Protein 3DAC (pdb70)

B-factor: mean 21.26, std 9.35, range [7.21, 87.93]

Sequence (195 aa):
TQVHPRAPLLQILKVAGAQEEVFTVKEVMHYLGQYIMMKQLYDKQRQHIVHCHDDPLGELLEVGSFSVKNPSPLYEMLKRNLVILETFSDLWKLLPETQVHPRAPLLQILKVAGAQEEVFTVKEVMHYLGQYIMMKQLYDKQRQHIVHCHDDPLGELLEVGSFSVKNPSPLYEMLKRNLVILETFSDLWKLLPEN

InterPro domains:
  IPR001876 Zinc finger, RanBP2-type [PS01358] (309-328)
  IPR001876 Zinc finger, RanBP2-type [PS50199] (305-334)
  IPR003121 SWIB/MDM2 domain [PF02201] (28-84)
  IPR003121 SWIB/MDM2 domain [PS51925] (22-105)
  IPR013083 Zinc finger, RING/FYVE/PHD-type [G3DSA:3.30.40.10] (434-496)
  IPR015458 MDM4 [PIRSF500699] (6-496)
  IPR016495 p53 negative regulator Mdm2/Mdm4 [PIRSF006748] (3-496)
  IPR036443 Zinc finger, RanBP2-type superfamily [SSF90209] (296-340)
  IPR036885 SWIB/MDM2 domain superfamily [G3DSA:1.10.245.10] (11-108)
  IPR036885 SWIB/MDM2 domain superfamily [SSF47592] (15-117)
  IPR051652 MDM2/MDM4 and MUL1 [PTHR12183] (26-495)

CATH classification: 1.10.245.10

Organism: Danio rerio (NCBI:txid7955)

Solvent-accessible surface area: 10338 Å² total; 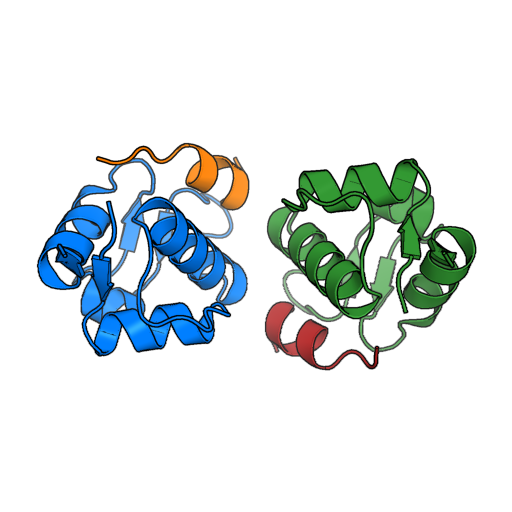per-residue (Å²): 113,100,4,75,1,121,78,68,0,23,122,5,0,83,84,6,48,5,138,43,85,57,3,52,56,142,77,0,14,95,52,0,2,15,3,1,14,20,92,52,23,13,36,67,124,142,15,32,34,0,69,0,113,135,8,53,1,7,153,25,3,123,54,38,55,11,22,6,142,96,22,58,31,2,63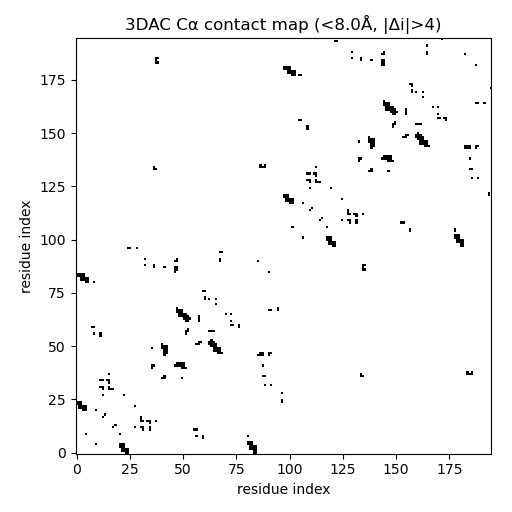,50,0,11,127,106,10,23,64,106,119,89,32,0,6,80,19,25,137,137,24,91,102,112,74,3,76,3,116,73,66,0,23,112,4,0,84,65,10,44,7,161,47,82,62,5,51,44,136,79,0,13,90,50,0,2,18,4,0,12,19,96,42,23,13,35,133,149,143,21,30,35,0,64,0,116,104,16,84,0,7,131,27,3,123,52,39,54,9,20,7,146,94,23,60,31,0,29,65,0,10,137,108,10,21,59,107,127,113,33,1,13,72,26,24,163,141,27,68,99,124

Foldseek 3Di:
DKWAFADLLVVQLVVLPDPDRIDDVVSSVVSVVSSQVVVVQADPPHRQKGACVVHSVCVLLVHRIDGVVGCVSVVVSCVVTIHDD/DDPVVVVVPDDD/DKKFFADLLVVQLVVLPDPDRMDDVVSSVVSVVSSQVVVVQADPPHRQKGACPPHSVCVLLVHRIDGVVGCVSVVVSCVVTIDDD/DDPVVVVVPDDDD

Secondary structure (DSSP, 8-state):
-EEEE-HHHHHHHHHTT---S-EEHHHHHHHHHHHHHHTT-B-SSSTTEEE-TTSHHHHHHTSSEEETTB-HHHHHHHHHHEEE-/--HHHHHHT----/-EEEE-HHHHHHHHHTT---SSEEHHHHHHHHHHHHHHHT-B-SSSTTEEE-TTSHHHHHHTSSEEETTS-HHHHHHHHHHEEE-/--HHHHHTT---

Nearest PDB structures (foldseek):
  3dac-assembly2_A  TM=1.009E+00  e=3.993E-16  Danio rerio
  6v4e-assembly1_A  TM=1.007E+00  e=7.575E-16  Danio rerio
  2z5s-assembly3_O  TM=1.004E+00  e=2.399E-15  Danio rerio
  2vyr-assembly1_C  TM=9.930E-01  e=3.542E-13  Homo sapiens
  6q9q-assembly4_D  TM=9.966E-01  e=9.866E-13  Homo sapiens

Structure (mmCIF, N/CA/C/O backbone):
data_3DAC
#
_entry.id   3DAC
#
_cell.length_a   66.430
_cell.length_b   30.810
_cell.length_c   70.090
_cell.angle_alpha   90.00
_cell.angle_beta   107.43
_cell.angle_gamma   90.00
#
_symmetry.space_group_name_H-M   'P 1 21 1'
#
loop_
_entity.id
_entity.type
_entity.pdbx_description
1 polymer 'Mdm4 protein'
2 polymer 'Cellular tumor antigen p53'
3 water water
#
loop_
_atom_site.group_PDB
_atom_site.id
_atom_site.type_symbol
_atom_site.label_atom_id
_atom_site.label_alt_id
_atom_site.label_comp_id
_atom_site.label_asym_id
_atom_site.label_entity_id
_atom_site.label_seq_id
_atom_site.pdbx_PDB_ins_code
_atom_site.Cartn_x
_atom_site.Cartn_y
_atom_site.Cartn_z
_atom_site.occupancy
_atom_site.B_iso_or_equiv
_atom_site.auth_seq_id
_atom_site.auth_comp_id
_atom_site.auth_asym_id
_atom_site.auth_atom_id
_atom_site.pdbx_PDB_model_num
ATOM 1 N N . THR A 1 23 ? 42.090 5.613 15.100 1.00 28.10 22 THR M N 1
ATOM 2 C CA . THR A 1 23 ? 42.590 4.380 15.770 1.00 27.93 22 THR M CA 1
ATOM 3 C C . THR A 1 23 ? 41.645 3.217 15.507 1.00 27.51 22 THR M C 1
ATOM 4 O O . THR A 1 23 ? 40.424 3.361 15.603 1.00 27.92 22 THR M O 1
ATOM 6 N N . GLN A 1 24 ? 42.221 2.067 15.175 1.00 26.68 23 GLN M N 1
ATOM 7 C CA . GLN A 1 24 ? 41.451 0.885 14.830 1.00 26.03 23 GLN M CA 1
ATOM 8 C C . GLN A 1 24 ? 41.346 -0.031 16.029 1.00 24.57 23 GLN M C 1
ATOM 9 O O . GLN A 1 24 ? 42.289 -0.161 16.824 1.00 24.83 23 GLN M O 1
ATOM 14 N N . VAL A 1 25 ? 40.186 -0.660 16.164 1.00 22.85 24 VAL M N 1
ATOM 15 C CA . VAL A 1 25 ? 39.939 -1.570 17.260 1.00 21.15 24 VAL M CA 1
ATOM 16 C C . VAL A 1 25 ? 39.337 -2.868 16.739 1.00 20.02 24 VAL M C 1
ATOM 17 O O . VAL A 1 25 ? 38.670 -2.902 15.699 1.00 19.08 24 VAL M O 1
ATOM 21 N N . HIS A 1 26 ? 39.601 -3.935 17.472 1.00 19.05 25 HIS M N 1
ATOM 22 C CA . HIS A 1 26 ? 39.030 -5.230 17.205 1.00 18.67 25 HIS M CA 1
ATOM 23 C C . HIS A 1 26 ? 38.101 -5.581 18.363 1.00 18.33 25 HIS M C 1
ATOM 24 O O . HIS A 1 26 ? 38.565 -5.812 19.485 1.00 17.92 25 HIS M O 1
ATOM 31 N N . PRO A 1 27 ? 36.785 -5.608 18.103 1.00 17.60 26 PRO M N 1
ATOM 32 C CA . PRO A 1 27 ? 35.860 -5.967 19.167 1.00 18.00 26 PRO M CA 1
ATOM 33 C C . PRO A 1 27 ? 35.990 -7.425 19.606 1.00 18.35 26 PRO M C 1
ATOM 34 O O . PRO A 1 27 ? 36.097 -8.328 18.768 1.00 18.13 26 PRO M O 1
ATOM 38 N N . ARG A 1 28 ? 35.936 -7.647 20.913 1.00 19.28 27 ARG M N 1
ATOM 39 C CA . ARG A 1 28 ? 35.869 -8.998 21.450 1.00 20.31 27 ARG M CA 1
ATOM 40 C C . ARG A 1 28 ? 34.599 -9.678 20.946 1.00 20.35 27 ARG M C 1
ATOM 41 O O . ARG A 1 28 ? 33.596 -9.015 20.649 1.00 19.92 27 ARG M O 1
ATOM 49 N N . ALA A 1 29 ? 34.646 -11.007 20.871 1.00 20.33 28 ALA M N 1
ATOM 50 C CA . ALA A 1 29 ? 33.626 -11.804 20.207 1.00 20.40 28 ALA M CA 1
ATOM 51 C C . ALA A 1 29 ? 32.171 -11.416 20.525 1.00 20.37 28 ALA M C 1
ATOM 52 O O . ALA A 1 29 ? 31.371 -11.287 19.607 1.00 19.72 28 ALA M O 1
ATOM 54 N N . PRO A 1 30 ? 31.832 -11.244 21.816 1.00 20.34 29 PRO M N 1
ATOM 55 C CA . PRO A 1 30 ? 30.431 -10.978 22.144 1.00 20.18 29 PRO M CA 1
ATOM 56 C C . PRO A 1 30 ? 29.947 -9.635 21.599 1.00 19.10 29 PRO M C 1
ATOM 57 O O . PRO A 1 30 ? 28.809 -9.536 21.147 1.00 19.22 29 PRO M O 1
ATOM 61 N N . LEU A 1 31 ? 30.811 -8.625 21.640 1.00 18.13 30 LEU M N 1
ATOM 62 C CA . LEU A 1 31 ? 30.487 -7.320 21.045 1.00 17.42 30 LEU M CA 1
ATOM 63 C C . LEU A 1 31 ? 30.461 -7.421 19.522 1.00 17.23 30 LEU M C 1
ATOM 64 O O . LEU A 1 31 ? 29.565 -6.884 18.884 1.00 16.63 30 LEU M O 1
ATOM 69 N N . LEU A 1 32 ? 31.426 -8.136 18.939 1.00 17.30 31 LEU M N 1
ATOM 70 C CA . LEU A 1 32 ? 31.443 -8.332 17.499 1.00 17.64 31 LEU M CA 1
ATOM 71 C C . LEU A 1 32 ? 30.154 -8.992 17.001 1.00 17.18 31 LEU M C 1
ATOM 72 O O . LEU A 1 32 ? 29.650 -8.625 15.948 1.00 16.68 31 LEU M O 1
ATOM 77 N N . GLN A 1 33 ? 29.625 -9.953 17.764 1.00 17.29 32 GLN M N 1
ATOM 78 C CA . GLN A 1 33 ? 28.357 -10.598 17.416 1.00 17.14 32 GLN M CA 1
ATOM 79 C C . GLN A 1 33 ? 27.247 -9.553 17.269 1.00 16.65 32 GLN M C 1
ATOM 80 O O . GLN A 1 33 ? 26.508 -9.565 16.294 1.00 16.44 32 GLN M O 1
ATOM 84 N N . ILE A 1 34 ? 27.152 -8.661 18.253 1.00 16.43 33 ILE M N 1
ATOM 85 C CA . ILE A 1 34 ? 26.143 -7.586 18.255 1.00 15.91 33 ILE M CA 1
ATOM 86 C C . ILE A 1 34 ? 26.279 -6.647 17.053 1.00 15.37 33 ILE M C 1
ATOM 87 O O . ILE A 1 34 ? 25.292 -6.347 16.384 1.00 15.45 33 ILE M O 1
ATOM 92 N N . LEU A 1 35 ? 27.503 -6.222 16.747 1.00 14.82 34 LEU M N 1
ATOM 93 C CA . LEU A 1 35 ? 27.741 -5.305 15.634 1.00 14.64 34 LEU M CA 1
ATOM 94 C C . LEU A 1 35 ? 27.338 -5.939 14.296 1.00 15.33 34 LEU M C 1
ATOM 95 O O . LEU A 1 35 ? 26.860 -5.259 13.385 1.00 14.79 34 LEU M O 1
ATOM 100 N N . LYS A 1 36 ? 27.524 -7.253 14.185 1.00 16.57 35 LYS M N 1
ATOM 101 C CA . LYS A 1 36 ? 27.187 -7.983 12.959 1.00 17.73 35 LYS M CA 1
ATOM 102 C C . LYS A 1 36 ? 25.682 -8.156 12.785 1.00 18.02 35 LYS M C 1
ATOM 103 O O . LYS A 1 36 ? 25.168 -8.074 11.668 1.00 18.11 35 LYS M O 1
ATOM 109 N N . VAL A 1 37 ? 24.984 -8.387 13.889 1.00 18.71 36 VAL M N 1
ATOM 110 C CA . VAL A 1 37 ? 23.526 -8.357 13.912 1.00 19.02 36 VAL M CA 1
ATOM 111 C C . VAL A 1 37 ? 23.058 -7.020 13.338 1.00 19.48 36 VAL M C 1
ATOM 112 O O . VAL A 1 37 ? 22.168 -6.974 12.473 1.00 19.83 36 VAL M O 1
ATOM 116 N N . ALA A 1 38 ? 23.701 -5.939 13.785 1.00 19.08 37 ALA M N 1
ATOM 117 C CA . ALA A 1 38 ? 23.402 -4.580 13.334 1.00 19.31 37 ALA M CA 1
ATOM 118 C C . ALA A 1 38 ? 23.881 -4.240 11.910 1.00 19.76 37 ALA M C 1
ATOM 119 O O . ALA A 1 38 ? 23.750 -3.094 11.468 1.00 19.99 37 ALA M O 1
ATOM 121 N N . GLY A 1 39 ? 24.448 -5.218 11.201 1.00 20.20 38 GLY M N 1
ATOM 122 C CA . GLY A 1 39 ? 24.784 -5.061 9.796 1.00 20.67 38 GLY M CA 1
ATOM 123 C C . GLY A 1 39 ? 26.248 -4.863 9.461 1.00 21.01 38 GLY M C 1
ATOM 124 O O . GLY A 1 39 ? 26.600 -4.727 8.289 1.00 20.77 38 GLY M O 1
ATOM 125 N N . ALA A 1 40 ? 27.114 -4.847 10.471 1.00 21.23 39 ALA M N 1
ATOM 126 C CA . ALA A 1 40 ? 28.530 -4.585 10.238 1.00 21.59 39 ALA M CA 1
ATOM 127 C C . ALA A 1 40 ? 29.156 -5.754 9.491 1.00 22.71 39 ALA M C 1
ATOM 128 O O . ALA A 1 40 ? 28.954 -6.903 9.865 1.00 22.72 39 ALA M O 1
ATOM 130 N N . GLN A 1 41 ? 29.913 -5.446 8.443 1.00 24.20 40 GLN M N 1
ATOM 131 C CA . GLN A 1 41 ? 30.613 -6.463 7.661 1.00 25.29 40 GLN M CA 1
ATOM 132 C C . GLN A 1 41 ? 32.104 -6.522 7.998 1.00 25.67 40 GLN M C 1
ATOM 133 O O . GLN A 1 41 ? 32.804 -7.435 7.562 1.00 26.65 40 GLN M O 1
ATOM 137 N N . GLU A 1 42 ? 32.590 -5.552 8.766 1.00 25.73 41 GLU M N 1
ATOM 138 C CA . GLU A 1 42 ? 34.008 -5.465 9.082 1.00 25.37 41 GLU M CA 1
ATOM 139 C C . GLU A 1 42 ? 34.345 -6.307 10.319 1.00 24.98 41 GLU M C 1
ATOM 140 O O . GLU A 1 42 ? 33.451 -6.728 11.067 1.00 24.43 41 GLU M O 1
ATOM 142 N N . GLU A 1 43 ? 35.642 -6.571 10.490 1.00 24.30 42 GLU M N 1
ATOM 143 C CA . GLU A 1 43 ? 36.187 -7.205 11.689 1.00 23.93 42 GLU M CA 1
ATOM 144 C C . GLU A 1 43 ? 36.921 -6.174 12.536 1.00 22.71 42 GLU M C 1
ATOM 145 O O . GLU A 1 43 ? 36.962 -6.282 13.760 1.00 22.61 42 GLU M O 1
ATOM 151 N N . VAL A 1 44 ? 37.502 -5.177 11.874 1.00 21.43 43 VAL M N 1
ATOM 152 C CA . VAL A 1 44 ? 38.223 -4.101 12.536 1.00 21.11 43 VAL M CA 1
ATOM 153 C C . VAL A 1 44 ? 37.444 -2.809 12.292 1.00 20.68 43 VAL M C 1
ATOM 154 O O . VAL A 1 44 ? 36.911 -2.602 11.197 1.00 20.22 43 VAL M O 1
ATOM 158 N N . PHE A 1 45 ? 37.353 -1.970 13.320 1.00 20.04 44 PHE M N 1
ATOM 159 C CA . PHE A 1 45 ? 36.501 -0.774 13.299 1.00 19.85 44 PHE M CA 1
ATOM 160 C C . PHE A 1 45 ? 37.230 0.436 13.847 1.00 20.07 44 PHE M C 1
ATOM 161 O O . PHE A 1 45 ? 38.242 0.302 14.523 1.00 20.71 44 PHE M O 1
ATOM 169 N N . THR A 1 46 ? 36.690 1.616 13.562 1.00 20.43 45 THR M N 1
ATOM 170 C CA . THR A 1 46 ? 36.955 2.801 14.375 1.00 20.55 45 THR M CA 1
ATOM 171 C C . THR A 1 46 ? 35.906 2.845 15.491 1.00 20.60 45 THR M C 1
ATOM 172 O O . THR A 1 46 ? 34.842 2.229 15.375 1.00 19.76 45 THR M O 1
ATOM 176 N N . VAL A 1 47 ? 36.214 3.546 16.580 1.00 20.51 46 VAL M N 1
ATOM 177 C CA . VAL A 1 47 ? 35.251 3.712 17.671 1.00 20.71 46 VAL M CA 1
ATOM 178 C C . VAL A 1 47 ? 33.960 4.355 17.151 1.00 20.20 46 VAL M C 1
ATOM 179 O O . VAL A 1 47 ? 32.874 3.966 17.563 1.00 20.43 46 VAL M O 1
ATOM 183 N N . LYS A 1 48 ? 34.090 5.322 16.241 1.00 20.10 47 LYS M N 1
ATOM 184 C CA . LYS A 1 48 ? 32.940 5.955 15.577 1.00 19.90 47 LYS M CA 1
ATOM 185 C C . LYS A 1 48 ? 32.027 4.931 14.891 1.00 18.81 47 LYS M C 1
ATOM 186 O O . LYS A 1 48 ? 30.805 5.006 15.005 1.00 18.14 47 LYS M O 1
ATOM 191 N N . GLU A 1 49 ? 32.632 3.978 14.181 1.00 17.31 48 GLU M N 1
ATOM 192 C CA . GLU A 1 49 ? 31.883 2.919 13.511 1.0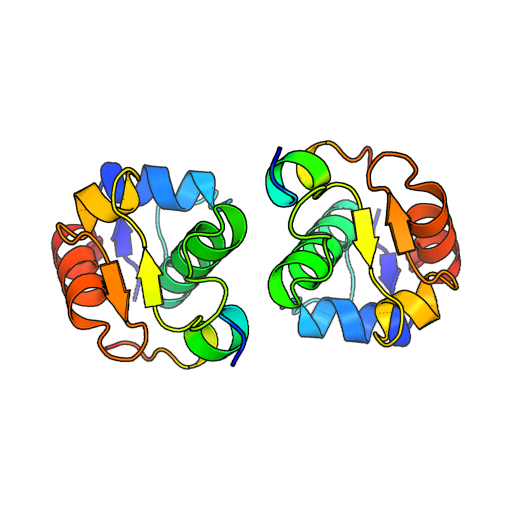0 16.71 48 GLU M CA 1
ATOM 193 C C . GLU A 1 49 ? 31.227 1.989 14.527 1.00 14.79 48 GLU M C 1
ATOM 194 O O . GLU A 1 49 ? 30.102 1.549 14.336 1.00 14.47 48 GLU M O 1
ATOM 200 N N . VAL A 1 50 ? 31.933 1.691 15.611 1.00 13.76 49 VAL M N 1
ATOM 201 C CA . VAL A 1 50 ? 31.366 0.865 16.665 1.00 13.04 49 VAL M CA 1
ATOM 202 C C . VAL A 1 50 ? 30.135 1.562 17.262 1.00 13.23 49 VAL M C 1
ATOM 203 O O . VAL A 1 50 ? 29.094 0.931 17.470 1.00 12.43 49 VAL M O 1
ATOM 207 N N . MET A 1 51 ? 30.238 2.868 17.500 1.00 12.96 50 MET M N 1
ATOM 208 C CA . MET A 1 51 ? 29.105 3.625 18.041 1.00 13.39 50 MET M CA 1
ATOM 209 C C . MET A 1 51 ? 27.940 3.630 17.070 1.00 12.51 50 MET M C 1
ATOM 210 O O . MET A 1 51 ? 26.793 3.474 17.489 1.00 11.83 50 MET M O 1
ATOM 215 N N . HIS A 1 52 ? 28.242 3.790 15.782 1.00 12.47 51 HIS M N 1
ATOM 216 C CA . HIS A 1 52 ? 27.226 3.730 14.736 1.00 12.30 51 HIS M CA 1
ATOM 217 C C . HIS A 1 52 ? 26.449 2.420 14.795 1.00 12.07 51 HIS M C 1
ATOM 218 O O . HIS A 1 52 ? 25.220 2.409 14.854 1.00 11.30 51 HIS M O 1
ATOM 225 N N . TYR A 1 53 ? 27.169 1.304 14.796 1.00 11.91 52 TYR M N 1
ATOM 226 C CA . TYR A 1 53 ? 26.496 0.002 14.810 1.00 12.48 52 TYR M CA 1
ATOM 227 C C . TYR A 1 53 ? 25.758 -0.320 16.123 1.00 11.86 52 TYR M C 1
ATOM 228 O O . TYR A 1 53 ? 24.737 -0.991 16.098 1.00 12.72 52 TYR M O 1
ATOM 237 N N . LEU A 1 54 ? 26.245 0.163 17.261 1.00 11.67 53 LEU M N 1
ATOM 238 C CA . LEU A 1 54 ? 25.499 0.015 18.521 1.00 11.40 53 LEU M CA 1
ATOM 239 C C . LEU A 1 54 ? 24.178 0.769 18.454 1.00 10.73 53 LEU M C 1
ATOM 240 O O . LEU A 1 54 ? 23.139 0.264 18.871 1.00 10.06 53 LEU M O 1
ATOM 245 N N . GLY A 1 55 ? 24.215 1.991 17.920 1.00 10.27 54 GLY M N 1
ATOM 246 C CA . GLY A 1 55 ? 22.997 2.740 17.637 1.00 10.22 54 GLY M CA 1
ATOM 247 C C . GLY A 1 55 ? 22.060 1.985 16.719 1.00 10.00 54 GLY M C 1
ATOM 248 O O . GLY A 1 55 ? 20.859 1.904 16.973 1.00 9.26 54 GLY M O 1
ATOM 249 N N . GLN A 1 56 ? 22.615 1.405 15.658 1.00 10.42 55 GLN M N 1
ATOM 250 C CA . GLN A 1 56 ? 21.820 0.637 14.702 1.00 10.73 55 GLN M CA 1
ATOM 251 C C . GLN A 1 56 ? 21.144 -0.528 15.405 1.00 10.43 55 GLN M C 1
ATOM 252 O O . GLN A 1 56 ? 19.949 -0.785 15.225 1.00 9.78 55 GLN M O 1
ATOM 258 N N . TYR A 1 57 ? 21.911 -1.224 16.237 1.00 10.01 56 TYR M N 1
ATOM 259 C CA . TYR A 1 57 ? 21.409 -2.397 16.950 1.00 9.69 56 TYR M CA 1
ATOM 260 C C . TYR A 1 57 ? 20.238 -2.027 17.863 1.00 9.06 56 TYR M C 1
ATOM 261 O O . TYR A 1 57 ? 19.178 -2.655 17.828 1.00 8.72 56 TYR M O 1
ATOM 270 N N . ILE A 1 58 ? 20.422 -0.981 18.667 1.00 9.07 57 ILE M N 1
ATOM 271 C CA . ILE A 1 58 ? 19.391 -0.530 19.581 1.00 9.00 57 ILE M CA 1
ATOM 272 C C . ILE A 1 58 ? 18.147 -0.126 18.790 1.00 9.73 57 ILE M C 1
ATOM 273 O O . ILE A 1 58 ? 17.024 -0.418 19.174 1.00 10.18 57 ILE M O 1
ATOM 278 N N . MET A 1 59 ? 18.357 0.559 17.679 1.00 11.28 58 MET M N 1
ATOM 279 C CA . MET A 1 59 ? 17.242 1.022 16.871 1.00 12.91 58 MET M CA 1
ATOM 280 C C . MET A 1 59 ? 16.498 -0.154 16.231 1.00 12.80 58 MET M C 1
ATOM 281 O O . MET A 1 59 ? 15.272 -0.276 16.367 1.00 12.68 58 MET M O 1
ATOM 286 N N . MET A 1 60 ? 17.248 -1.058 15.602 1.00 12.80 59 MET M N 1
ATOM 287 C CA . MET A 1 60 ? 16.693 -2.252 14.939 1.00 14.19 59 MET M CA 1
ATOM 288 C C . MET A 1 60 ? 15.931 -3.185 15.863 1.00 13.52 59 MET M C 1
ATOM 289 O O . MET A 1 60 ? 14.867 -3.705 15.505 1.00 14.09 59 MET M O 1
ATOM 293 N N . LYS A 1 61 ? 16.463 -3.375 17.065 1.00 12.54 60 LYS M N 1
ATOM 294 C CA . LYS A 1 61 ? 15.851 -4.247 18.053 1.00 12.68 60 LYS M CA 1
ATOM 295 C C . LYS A 1 61 ? 14.828 -3.509 18.924 1.00 11.72 60 LYS M C 1
ATOM 296 O O . LYS A 1 61 ? 14.158 -4.122 19.756 1.00 12.05 60 LYS M O 1
ATOM 302 N N . GLN A 1 62 ? 14.696 -2.192 18.719 1.00 10.85 61 GLN M N 1
ATOM 303 C CA . GLN A 1 62 ? 13.727 -1.359 19.433 1.00 10.67 61 GLN M CA 1
ATOM 304 C C . GLN A 1 62 ? 13.862 -1.468 20.961 1.00 10.04 61 GLN M C 1
ATOM 305 O O . GLN A 1 62 ? 12.883 -1.636 21.694 1.00 10.43 61 GLN M O 1
ATOM 311 N N . LEU A 1 63 ? 15.092 -1.316 21.434 1.00 10.18 62 LEU M N 1
ATOM 312 C CA . LEU A 1 63 ? 15.403 -1.440 22.856 1.00 10.57 62 LEU M CA 1
ATOM 313 C C . LEU A 1 63 ? 15.153 -0.140 23.610 1.00 10.82 62 LEU M C 1
ATOM 314 O O . LEU A 1 63 ? 14.986 -0.140 24.827 1.00 11.03 62 LEU M O 1
ATOM 319 N N . TYR A 1 64 ? 15.149 0.971 22.895 1.00 11.33 63 TYR M N 1
ATOM 320 C CA . TYR A 1 64 ? 14.864 2.263 23.514 1.00 11.90 63 TYR M CA 1
ATOM 321 C C . TYR A 1 64 ? 13.427 2.274 24.054 1.00 13.32 63 TYR M C 1
ATOM 322 O O . TYR A 1 64 ? 12.525 1.659 23.491 1.00 12.54 63 TYR M O 1
ATOM 331 N N . ASP A 1 65 ? 13.238 2.960 25.168 1.00 14.31 64 ASP M N 1
ATOM 332 C CA . ASP A 1 65 ? 11.915 3.163 25.725 1.00 15.84 64 ASP M CA 1
ATOM 333 C C . ASP A 1 65 ? 11.073 3.953 24.712 1.00 15.94 64 ASP M C 1
ATOM 334 O O . ASP A 1 65 ? 11.522 4.949 24.179 1.00 15.74 64 ASP M O 1
ATOM 339 N N . LYS A 1 66 ? 9.857 3.500 24.445 1.00 17.24 65 LYS M N 1
ATOM 340 C CA . LYS A 1 66 ? 9.012 4.144 23.423 1.00 18.29 65 LYS M CA 1
ATOM 341 C C . LYS A 1 66 ? 8.627 5.591 23.760 1.00 18.48 65 LYS M C 1
ATOM 342 O O . LYS A 1 66 ? 8.471 6.428 22.867 1.00 18.38 65 LYS M O 1
ATOM 345 N N . GLN A 1 67 ? 8.477 5.884 25.047 1.00 18.65 66 GLN M N 1
ATOM 346 C CA . GLN A 1 67 ? 8.010 7.197 25.485 1.00 19.37 66 GLN M CA 1
ATOM 347 C C . GLN A 1 67 ? 9.169 8.142 25.816 1.00 19.01 66 GLN M C 1
ATOM 348 O O . GLN A 1 67 ? 9.154 9.316 25.448 1.00 19.93 66 GLN M O 1
ATOM 352 N N . ARG A 1 68 ? 10.176 7.623 26.510 1.00 17.99 67 ARG M N 1
ATOM 353 C CA . ARG A 1 68 ? 11.324 8.430 26.912 1.00 17.08 67 ARG M CA 1
ATOM 354 C C . ARG A 1 68 ? 12.562 7.828 26.253 1.00 15.88 67 ARG M C 1
ATOM 355 O O . ARG A 1 68 ? 13.238 6.964 26.819 1.00 15.08 67 ARG M O 1
ATOM 363 N N . GLN A 1 69 ? 12.851 8.294 25.037 1.00 14.39 68 GLN M N 1
ATOM 364 C CA . GLN A 1 69 ? 13.714 7.529 24.131 1.00 13.98 68 GLN M CA 1
ATOM 365 C C . GLN A 1 69 ? 15.221 7.633 24.379 1.00 13.91 68 GLN M C 1
ATOM 366 O O . GLN A 1 69 ? 15.997 6.961 23.711 1.00 13.45 68 GLN M O 1
ATOM 372 N N . HIS A 1 70 ? 15.639 8.447 25.349 1.00 13.68 69 HIS M N 1
ATOM 373 C CA . HIS A 1 70 ? 17.015 8.383 25.840 1.00 13.38 69 HIS M CA 1
ATOM 374 C C . HIS A 1 70 ? 17.263 7.157 26.740 1.00 13.29 69 HIS M C 1
ATOM 375 O O . HIS A 1 70 ? 18.405 6.832 27.032 1.00 12.55 69 HIS M O 1
ATOM 382 N N . ILE A 1 71 ? 16.199 6.492 27.198 1.00 13.45 70 ILE M N 1
ATOM 383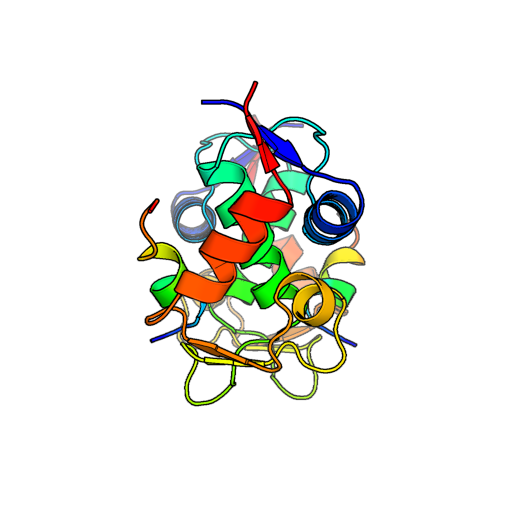 C CA . ILE A 1 71 ? 16.339 5.293 28.011 1.00 13.35 70 ILE M CA 1
ATOM 384 C C . ILE A 1 71 ? 16.365 4.044 27.131 1.00 13.61 70 ILE M C 1
ATOM 385 O O . ILE A 1 71 ? 15.485 3.855 26.286 1.00 13.88 70 ILE M O 1
ATOM 390 N N . VAL A 1 72 ? 17.355 3.194 27.349 1.00 13.22 71 VAL M N 1
ATOM 391 C CA . VAL A 1 72 ? 17.524 1.959 26.574 1.00 14.11 71 VAL M CA 1
ATOM 392 C C . VAL A 1 72 ? 17.388 0.759 27.508 1.00 15.01 71 VAL M C 1
ATOM 393 O O . VAL A 1 72 ? 18.169 0.610 28.462 1.00 14.84 71 VAL M O 1
ATOM 397 N N . HIS A 1 73 ? 16.390 -0.081 27.242 1.00 16.34 72 HIS M N 1
ATOM 398 C CA . HIS A 1 73 ? 16.126 -1.273 28.047 1.00 17.26 72 HIS M CA 1
ATOM 399 C C . HIS A 1 73 ? 16.812 -2.470 27.426 1.00 18.62 72 HIS M C 1
ATOM 400 O O . HIS A 1 73 ? 16.422 -2.917 26.349 1.00 19.18 72 HIS M O 1
ATOM 407 N N . CYS A 1 74 ? 17.850 -2.982 28.085 1.00 19.35 73 CYS M N 1
ATOM 408 C CA . CYS A 1 74 ? 18.643 -4.071 27.513 1.00 20.80 73 CYS M CA 1
ATOM 409 C C . CYS A 1 74 ? 18.665 -5.348 28.364 1.00 21.82 73 CYS M C 1
ATOM 410 O O . CYS A 1 74 ? 19.399 -6.279 28.050 1.00 21.68 73 CYS M O 1
ATOM 413 N N . HIS A 1 75 ? 17.836 -5.407 29.402 1.00 23.17 74 HIS M N 1
ATOM 414 C CA . HIS A 1 75 ? 17.623 -6.651 30.129 1.00 24.46 74 HIS M CA 1
ATOM 415 C C . HIS A 1 75 ? 17.084 -7.670 29.132 1.00 24.97 74 HIS M C 1
ATOM 416 O O . HIS A 1 75 ? 16.405 -7.313 28.175 1.00 25.74 74 HIS M O 1
ATOM 423 N N . ASP A 1 76 ? 17.421 -8.934 29.315 1.00 25.52 75 ASP M N 1
ATOM 424 C CA . ASP A 1 76 ? 16.967 -9.965 28.387 1.00 25.73 75 ASP M CA 1
ATOM 425 C C . ASP A 1 76 ? 17.331 -9.663 26.923 1.00 24.89 75 ASP M C 1
ATOM 426 O O . ASP A 1 76 ? 16.569 -9.976 26.008 1.00 25.75 75 ASP M O 1
ATOM 430 N N . ASP A 1 77 ? 18.480 -9.024 26.718 1.00 23.44 76 ASP M N 1
ATOM 431 C CA . ASP A 1 77 ? 19.096 -8.903 25.403 1.00 21.61 76 ASP M CA 1
ATOM 432 C C . ASP A 1 77 ? 20.595 -9.099 25.609 1.00 20.41 76 ASP M C 1
ATOM 433 O O . ASP A 1 77 ? 21.118 -8.688 26.643 1.00 20.45 76 ASP M O 1
ATOM 438 N N . PRO A 1 78 ? 21.294 -9.720 24.636 1.00 19.87 77 PRO M N 1
ATOM 439 C CA . PRO A 1 78 ? 22.748 -9.884 24.749 1.00 19.32 77 PRO M CA 1
ATOM 440 C C . PRO A 1 78 ? 23.535 -8.584 25.001 1.00 18.49 77 PRO M C 1
ATOM 441 O O . PRO A 1 78 ? 24.606 -8.616 25.609 1.00 18.05 77 PRO M O 1
ATOM 445 N N . LEU A 1 79 ? 23.008 -7.449 24.546 1.00 17.48 78 LEU M N 1
ATOM 446 C CA . LEU A 1 79 ? 23.640 -6.169 24.829 1.00 16.44 78 LEU M CA 1
ATOM 447 C C . LEU A 1 79 ? 23.689 -5.888 26.325 1.00 15.93 78 LEU M C 1
ATOM 448 O O . LEU A 1 79 ? 24.673 -5.338 26.819 1.00 15.85 78 LEU M O 1
ATOM 453 N N . GLY A 1 80 ? 22.614 -6.239 27.030 1.00 14.88 79 GLY M N 1
ATOM 454 C CA . GLY A 1 80 ? 22.567 -6.133 28.480 1.00 15.19 79 GLY M CA 1
ATOM 455 C C . GLY A 1 80 ? 23.626 -6.979 29.160 1.00 15.09 79 GLY M C 1
ATOM 456 O O . GLY A 1 80 ? 24.222 -6.547 30.143 1.00 15.08 79 GLY M O 1
ATOM 457 N N . GLU A 1 81 ? 23.871 -8.178 28.635 1.00 15.97 80 GLU M N 1
ATOM 458 C CA . GLU A 1 81 ? 24.927 -9.045 29.184 1.00 16.39 80 GLU M CA 1
ATOM 459 C C . GLU A 1 81 ? 26.296 -8.354 29.114 1.00 16.63 80 GLU M C 1
ATOM 460 O O . GLU A 1 81 ? 27.088 -8.427 30.064 1.00 17.18 80 GLU M O 1
ATOM 465 N N . LEU A 1 82 ? 26.576 -7.668 28.004 1.00 16.26 81 LEU M N 1
ATOM 466 C CA . LEU A 1 82 ? 27.824 -6.889 27.881 1.00 16.29 81 LEU M CA 1
ATOM 467 C C . LEU A 1 82 ? 27.859 -5.642 28.761 1.00 15.62 81 LEU M C 1
ATOM 468 O O . LEU A 1 82 ? 28.904 -5.303 29.322 1.00 15.30 81 LEU M O 1
ATOM 473 N N . LEU A 1 83 ? 26.738 -4.934 28.857 1.00 14.20 82 LEU M N 1
ATOM 474 C CA . LEU A 1 83 ? 26.686 -3.698 29.626 1.00 14.36 82 LEU M CA 1
ATOM 475 C C . LEU A 1 83 ? 26.653 -3.981 31.124 1.00 14.63 82 LEU M C 1
ATOM 476 O O . LEU A 1 83 ? 27.007 -3.121 31.917 1.00 15.12 82 LEU M O 1
ATOM 481 N N . GLU A 1 84 ? 26.211 -5.190 31.472 1.00 15.12 83 GLU M N 1
ATOM 482 C CA . GLU A 1 84 ? 26.036 -5.640 32.849 1.00 15.40 83 GLU M CA 1
ATOM 483 C C . GLU A 1 84 ? 24.980 -4.831 33.599 1.00 15.46 83 GLU M C 1
ATOM 484 O O . GLU A 1 84 ? 24.960 -4.835 34.824 1.00 15.33 83 GLU M O 1
ATOM 490 N N . VAL A 1 85 ? 24.106 -4.146 32.858 1.00 15.49 84 VAL M N 1
ATOM 491 C CA . VAL A 1 85 ? 23.024 -3.354 33.442 1.00 15.39 84 VAL M CA 1
ATOM 492 C C . VAL A 1 85 ? 21.735 -3.665 32.687 1.00 15.79 84 VAL M C 1
ATOM 493 O O . VAL A 1 85 ? 21.774 -4.091 31.534 1.00 16.03 84 VAL M O 1
ATOM 497 N N . GLY A 1 86 ? 20.595 -3.493 33.352 1.00 15.71 85 GLY M N 1
ATOM 498 C CA . GLY A 1 86 ? 19.307 -3.793 32.738 1.00 16.21 85 GLY M CA 1
ATOM 499 C C . GLY A 1 86 ? 18.800 -2.659 31.878 1.00 16.53 85 GLY M C 1
ATOM 500 O O . GLY A 1 86 ? 17.986 -2.870 30.982 1.00 16.33 85 GLY M O 1
ATOM 501 N N . SER A 1 87 ? 19.258 -1.450 32.175 1.00 16.27 86 SER M N 1
ATOM 502 C CA . SER A 1 87 ? 18.943 -0.301 31.347 1.00 16.72 86 SER M CA 1
ATOM 503 C C . SER A 1 87 ? 20.021 0.743 31.511 1.00 16.26 86 SER M C 1
ATOM 504 O O . SER A 1 87 ? 20.826 0.686 32.447 1.00 15.53 86 SER M O 1
ATOM 507 N N . PHE A 1 88 ? 20.052 1.683 30.583 1.00 15.27 87 PHE M N 1
ATOM 508 C CA . PHE A 1 88 ? 20.944 2.835 30.692 1.00 15.65 87 PHE M CA 1
ATOM 509 C C . PHE A 1 88 ? 20.340 4.020 29.967 1.00 15.03 87 PHE M C 1
ATOM 510 O O . PHE A 1 88 ? 19.416 3.863 29.166 1.00 15.00 87 PHE M O 1
ATOM 518 N N . SER A 1 89 ? 20.847 5.203 30.297 1.00 14.24 88 SER M N 1
ATOM 519 C CA . SER A 1 89 ? 20.447 6.446 29.668 1.00 14.00 88 SER M CA 1
ATOM 520 C C . SER A 1 89 ? 21.534 6.886 28.700 1.00 14.37 88 SER M C 1
ATOM 521 O O . SER A 1 89 ? 22.719 6.891 29.054 1.00 14.09 88 SER M O 1
ATOM 524 N N . VAL A 1 90 ? 21.120 7.260 27.487 1.00 14.84 89 VAL M N 1
ATOM 525 C CA . VAL A 1 90 ? 22.024 7.837 26.487 1.00 15.83 89 VAL M CA 1
ATOM 526 C C . VAL A 1 90 ? 22.698 9.110 27.053 1.00 16.55 89 VAL M C 1
ATOM 527 O O . VAL A 1 90 ? 23.816 9.440 26.664 1.00 16.43 89 VAL M O 1
ATOM 531 N N . LYS A 1 91 ? 22.050 9.761 28.021 1.00 16.90 90 LYS M N 1
ATOM 532 C CA . LYS A 1 91 ? 22.604 10.954 28.694 1.00 17.77 90 LYS M CA 1
ATOM 533 C C . LYS A 1 91 ? 23.472 10.646 29.929 1.00 17.28 90 LYS M C 1
ATOM 534 O O . LYS A 1 91 ? 24.049 11.562 30.522 1.00 17.89 90 LYS M O 1
ATOM 540 N N . ASN A 1 92 ? 23.545 9.373 30.318 1.00 17.11 91 ASN M N 1
ATOM 541 C CA . ASN A 1 92 ? 24.440 8.867 31.376 1.00 16.91 91 ASN M CA 1
ATOM 542 C C . ASN A 1 92 ? 25.189 7.651 30.802 1.00 17.10 91 ASN M C 1
ATOM 543 O O . ASN A 1 92 ? 25.060 6.546 31.305 1.00 16.77 91 ASN M O 1
ATOM 548 N N . PRO A 1 93 ? 25.967 7.869 29.733 1.00 18.19 92 PRO M N 1
ATOM 549 C CA . PRO A 1 93 ? 26.535 6.775 28.929 1.00 18.50 92 PRO M CA 1
ATOM 550 C C . PRO A 1 93 ? 27.736 5.999 29.487 1.00 18.96 92 PRO M C 1
ATOM 551 O O . PRO A 1 93 ? 28.196 5.078 28.821 1.00 18.31 92 PRO M O 1
ATOM 555 N N . SER A 1 94 ? 28.231 6.315 30.685 1.00 19.27 93 SER M N 1
ATOM 556 C CA . SER A 1 94 ? 29.415 5.601 31.204 1.00 19.49 93 SER M CA 1
ATOM 557 C C . SER A 1 94 ? 29.368 4.048 31.170 1.00 19.21 93 SER M C 1
ATOM 558 O O . SER A 1 94 ? 30.382 3.431 30.850 1.00 18.94 93 SER M O 1
ATOM 561 N N . PRO A 1 95 ? 28.216 3.404 31.493 1.00 18.43 94 PRO M N 1
ATOM 562 C CA . PRO A 1 95 ? 28.205 1.945 31.284 1.00 18.53 94 PRO M CA 1
ATOM 563 C C . PRO A 1 95 ? 28.526 1.521 29.850 1.00 18.13 94 PRO M C 1
ATOM 564 O O . PRO A 1 95 ? 29.164 0.491 29.646 1.00 18.48 94 PRO M O 1
ATOM 568 N N . LEU A 1 96 ? 28.061 2.291 28.873 1.00 18.43 95 LEU M N 1
ATOM 569 C CA . LEU A 1 96 ? 28.399 2.030 27.478 1.00 18.57 95 LEU M CA 1
ATOM 570 C C . LEU A 1 96 ? 29.902 2.141 27.275 1.00 17.95 95 LEU M C 1
ATOM 571 O O . LEU A 1 96 ? 30.525 1.247 26.704 1.00 17.11 95 LEU M O 1
ATOM 576 N N . TYR A 1 97 ? 30.478 3.242 27.747 1.00 18.15 96 TYR M N 1
ATOM 577 C CA . TYR A 1 97 ? 31.905 3.495 27.555 1.00 18.57 96 TYR M CA 1
ATOM 578 C C . TYR A 1 97 ? 32.756 2.491 28.294 1.00 17.94 96 TYR M C 1
ATOM 579 O O . TYR A 1 97 ? 33.777 2.046 27.771 1.00 17.55 96 TYR M O 1
ATOM 588 N N . GLU A 1 98 ? 32.343 2.136 29.511 1.00 17.45 97 GLU M N 1
ATOM 589 C CA . GLU A 1 98 ? 33.062 1.129 30.293 1.00 17.31 97 GLU M CA 1
ATOM 590 C C . GLU A 1 98 ? 32.989 -0.238 29.611 1.00 16.99 97 GLU M C 1
ATOM 591 O O . GLU A 1 98 ? 33.959 -0.980 29.611 1.00 17.04 97 GLU M O 1
ATOM 594 N N . MET A 1 99 ? 31.843 -0.552 29.007 1.00 16.61 98 MET M N 1
ATOM 595 C CA . MET A 1 99 ? 31.681 -1.787 28.239 1.00 16.32 98 MET M CA 1
ATOM 596 C C . MET A 1 99 ? 32.645 -1.823 27.053 1.00 16.18 98 MET M C 1
ATOM 597 O O . MET A 1 99 ? 33.285 -2.845 26.794 1.00 16.08 98 MET M O 1
ATOM 602 N N . LEU A 1 100 ? 32.733 -0.707 26.335 1.00 16.25 99 LEU M N 1
ATOM 603 C CA . LEU A 1 100 ? 33.639 -0.597 25.195 1.00 16.94 99 LEU M CA 1
ATOM 604 C C . LEU A 1 100 ? 35.099 -0.753 25.634 1.00 17.85 99 LEU M C 1
ATOM 605 O O . LEU A 1 100 ? 35.879 -1.401 24.943 1.00 17.96 99 LEU M O 1
ATOM 610 N N . LYS A 1 101 ? 35.457 -0.186 26.787 1.00 19.16 100 LYS M N 1
ATOM 611 C CA . LYS A 1 101 ? 36.809 -0.361 27.350 1.00 20.30 100 LYS M CA 1
ATOM 612 C C . LYS A 1 101 ? 37.130 -1.839 27.565 1.00 20.78 100 LYS M C 1
ATOM 613 O O . LYS A 1 101 ? 38.245 -2.284 27.296 1.00 21.56 100 LYS M O 1
ATOM 617 N N . ARG A 1 102 ? 36.154 -2.604 28.046 1.00 20.67 101 ARG M N 1
ATOM 618 C CA . ARG A 1 102 ? 36.326 -4.043 28.239 1.00 21.24 101 ARG M CA 1
ATOM 619 C C . ARG A 1 102 ? 36.290 -4.869 26.968 1.00 20.99 101 ARG M C 1
ATOM 620 O O . ARG A 1 102 ? 36.781 -5.996 26.962 1.00 21.25 101 ARG M O 1
ATOM 628 N N . ASN A 1 103 ? 35.669 -4.347 25.911 1.00 20.27 102 ASN M N 1
ATOM 629 C CA . ASN A 1 103 ? 35.356 -5.165 24.742 1.00 20.37 102 ASN M CA 1
ATOM 630 C C . ASN A 1 103 ? 36.011 -4.736 23.435 1.00 20.39 102 ASN M C 1
ATOM 631 O O . ASN A 1 103 ? 35.723 -5.312 22.395 1.00 20.21 102 ASN M O 1
ATOM 635 N N . LEU A 1 104 ? 36.883 -3.733 23.494 1.00 21.08 103 LEU M N 1
ATOM 636 C CA . LEU A 1 104 ? 37.635 -3.290 22.328 1.00 21.26 103 LEU M CA 1
ATOM 637 C C . LEU A 1 104 ? 39.126 -3.467 22.568 1.00 22.79 103 LEU M C 1
ATOM 638 O O . LEU A 1 104 ? 39.688 -2.887 23.496 1.00 22.68 103 LEU M O 1
ATOM 643 N N . VAL A 1 105 ? 39.760 -4.278 21.729 1.00 24.38 104 VAL M N 1
ATOM 644 C CA . VAL A 1 105 ? 41.215 -4.392 21.726 1.00 25.53 104 VAL M CA 1
ATOM 645 C C . VAL A 1 105 ? 41.757 -3.417 20.689 1.00 26.31 104 VAL M C 1
ATOM 646 O O . VAL A 1 105 ? 41.376 -3.476 19.516 1.00 25.99 104 VAL M O 1
ATOM 650 N N . ILE A 1 106 ? 42.631 -2.511 21.123 1.00 27.45 105 ILE M N 1
ATOM 651 C CA . ILE A 1 106 ? 43.246 -1.546 20.218 1.00 28.64 105 ILE M CA 1
ATOM 652 C C . ILE A 1 106 ? 44.321 -2.251 19.387 1.00 29.56 105 ILE M C 1
ATOM 653 O O . ILE A 1 106 ? 45.135 -3.006 19.924 1.00 29.97 105 ILE M O 1
ATOM 657 N N . LEU A 1 107 ? 44.291 -2.032 18.074 1.00 30.31 106 LEU M N 1
ATOM 658 C CA . LEU A 1 107 ? 45.254 -2.650 17.164 1.00 30.87 106 LEU M CA 1
ATOM 659 C C . LEU A 1 107 ? 46.568 -1.868 17.177 1.00 31.17 106 LEU M C 1
ATOM 660 O O . LEU A 1 107 ? 46.593 -0.679 17.506 1.00 31.54 106 LEU M O 1
ATOM 664 N N . GLU B 2 1 ? 14.542 14.236 21.260 1.00 21.80 17 GLU P N 1
ATOM 665 C CA . GLU B 2 1 ? 13.167 13.657 21.109 1.00 21.25 17 GLU P CA 1
ATOM 666 C C . GLU B 2 1 ? 13.227 12.167 20.753 1.00 20.44 17 GLU P C 1
ATOM 667 O O . GLU B 2 1 ? 12.904 11.308 21.575 1.00 21.16 17 GLU P O 1
ATOM 668 N N . THR B 2 2 ? 13.671 11.863 19.535 1.00 19.25 18 THR P N 1
ATOM 669 C CA . THR B 2 2 ? 13.723 10.482 19.059 1.00 17.69 18 THR P CA 1
ATOM 670 C C . THR B 2 2 ? 15.065 9.825 19.461 1.00 15.58 18 THR P C 1
ATOM 671 O O . THR B 2 2 ? 16.066 10.509 19.593 1.00 14.28 18 THR P O 1
ATOM 675 N N . PHE B 2 3 ? 15.088 8.503 19.627 1.00 14.01 19 PHE P N 1
ATOM 676 C CA . PHE B 2 3 ? 16.332 7.809 19.987 1.00 13.37 19 PHE P CA 1
ATOM 677 C C . PHE B 2 3 ? 17.459 8.174 19.021 1.00 13.43 19 PHE P C 1
ATOM 678 O O . PHE B 2 3 ? 18.578 8.468 19.430 1.00 13.44 19 PHE P O 1
ATOM 686 N N . SER B 2 4 ? 17.150 8.146 17.725 1.00 13.89 20 SER P N 1
ATOM 687 C CA . SER B 2 4 ? 18.123 8.430 16.701 1.00 14.74 20 SER P CA 1
ATOM 688 C C . SER B 2 4 ? 18.745 9.821 16.883 1.00 15.35 20 SER P C 1
ATOM 689 O O . SER B 2 4 ? 19.965 9.976 16.817 1.00 14.89 20 SER P O 1
ATOM 692 N N . ASP B 2 5 ? 17.889 10.809 17.126 1.00 16.41 21 ASP P N 1
ATOM 693 C CA . ASP B 2 5 ? 18.307 12.192 17.378 1.00 17.78 21 ASP P CA 1
ATOM 694 C C . ASP B 2 5 ? 19.250 12.245 18.578 1.00 17.79 21 ASP P C 1
ATOM 695 O O . ASP B 2 5 ? 20.298 12.902 18.544 1.00 18.42 21 ASP P O 1
ATOM 700 N N . LEU B 2 6 ? 18.865 11.537 19.635 1.00 17.01 22 LEU P N 1
ATOM 701 C CA . LEU B 2 6 ? 19.621 11.514 20.891 1.00 16.87 22 LEU P CA 1
ATOM 702 C C . LEU B 2 6 ? 20.960 10.790 20.779 1.00 16.95 22 LEU P C 1
ATOM 703 O O . LEU B 2 6 ? 21.973 11.261 21.311 1.00 15.97 22 LEU P O 1
ATOM 708 N N . TRP B 2 7 ? 20.956 9.633 20.110 1.00 16.65 23 TRP P N 1
ATOM 709 C CA . TRP B 2 7 ? 22.171 8.851 19.901 1.00 17.13 23 TRP P CA 1
ATOM 710 C C . TRP B 2 7 ? 23.233 9.640 19.138 1.00 19.41 23 TRP P C 1
ATOM 711 O O . TRP B 2 7 ? 24.420 9.533 19.434 1.00 19.06 23 TRP P O 1
ATOM 722 N N . LYS B 2 8 ? 22.797 10.440 18.171 1.00 22.13 24 LYS P N 1
ATOM 723 C CA . LYS B 2 8 ? 23.706 11.312 17.414 1.00 25.26 24 LYS P CA 1
ATOM 724 C C . LYS B 2 8 ? 24.473 12.323 18.277 1.00 27.35 24 LYS P C 1
ATOM 725 O O . LYS B 2 8 ? 25.554 12.770 17.882 1.00 28.49 24 LYS P O 1
ATOM 730 N N . LEU B 2 9 ? 23.933 12.663 19.448 1.00 29.85 25 LEU P N 1
ATOM 731 C CA . LEU B 2 9 ? 24.571 13.614 20.369 1.00 31.82 25 LEU P CA 1
ATOM 732 C C . LEU B 2 9 ? 25.568 12.981 21.332 1.00 33.26 25 LEU P C 1
ATOM 733 O O . LEU B 2 9 ? 26.125 13.679 22.185 1.00 33.54 25 LEU P O 1
ATOM 738 N N . LEU B 2 10 ? 25.777 11.671 21.233 1.00 34.60 26 LEU P N 1
ATOM 739 C CA . LEU B 2 10 ? 26.720 11.004 22.117 1.00 35.94 26 LEU P CA 1
ATOM 740 C C . LEU B 2 10 ? 28.147 11.425 21.797 1.00 37.08 26 LEU P C 1
ATOM 741 O O . LEU B 2 10 ? 28.584 11.299 20.655 1.00 37.28 26 LEU P O 1
ATOM 746 N N . PRO B 2 11 ? 28.879 11.935 22.804 1.00 38.45 27 PRO P N 1
ATOM 747 C CA . PRO B 2 11 ? 30.314 12.145 22.601 1.00 39.19 27 PRO P CA 1
ATOM 748 C C . PRO B 2 11 ? 31.054 10.820 22.381 1.00 40.00 27 PRO P C 1
ATOM 749 O O . PRO B 2 11 ? 30.890 9.882 23.163 1.00 40.34 27 PRO P O 1
ATOM 753 N N . GLU B 2 12 ? 31.848 10.751 21.316 1.00 40.67 28 GLU P N 1
ATOM 754 C CA . GLU B 2 12 ? 32.605 9.547 20.973 1.00 41.21 28 GLU P CA 1
ATOM 755 C C . GLU B 2 12 ? 33.940 9.516 21.713 1.00 41.58 28 GLU P C 1
ATOM 756 O O . GLU B 2 12 ? 33.995 9.734 22.926 1.00 42.20 28 GLU P O 1
ATOM 758 N N . THR C 1 23 ? 23.837 -2.638 -10.868 1.00 27.76 22 THR A N 1
ATOM 759 C CA . THR C 1 23 ? 23.375 -1.470 -11.670 1.00 27.59 22 THR A CA 1
ATOM 760 C C . THR C 1 23 ? 23.322 -0.217 -10.788 1.00 27.15 22 THR A C 1
ATOM 761 O O . THR C 1 23 ? 22.808 -0.253 -9.661 1.00 27.66 22 THR A O 1
ATOM 763 N N . GLN C 1 24 ? 23.867 0.880 -11.306 1.00 26.27 23 GLN A N 1
ATOM 764 C CA . GLN C 1 24 ? 23.966 2.127 -10.557 1.00 25.18 23 GLN A CA 1
ATOM 765 C C . GLN C 1 24 ? 22.824 3.063 -10.936 1.00 23.57 23 GLN A C 1
ATOM 766 O O . GLN C 1 24 ? 22.367 3.069 -12.081 1.00 23.52 23 GLN A O 1
ATOM 770 N N . VAL C 1 25 ? 22.354 3.833 -9.958 1.00 21.89 24 VAL A N 1
ATOM 771 C CA . VAL C 1 25 ? 21.278 4.792 -10.172 1.00 20.43 24 VAL A CA 1
ATOM 772 C C . VAL C 1 25 ? 21.608 6.114 -9.518 1.00 19.83 24 VAL A C 1
ATOM 773 O O . VAL C 1 25 ? 22.349 6.171 -8.539 1.00 19.52 24 VAL A O 1
ATOM 777 N N . HIS C 1 26 ? 21.023 7.172 -10.060 1.00 19.24 25 HIS A N 1
ATOM 778 C CA . HIS C 1 26 ? 21.215 8.514 -9.552 1.00 18.81 25 HIS A CA 1
ATOM 779 C C . HIS C 1 26 ? 19.837 9.019 -9.130 1.00 18.19 25 HIS A C 1
ATOM 780 O O . HIS C 1 26 ? 18.983 9.237 -9.980 1.00 18.05 25 HIS A O 1
ATOM 787 N N . PRO C 1 27 ? 19.591 9.120 -7.814 1.00 17.71 26 PRO A N 1
ATOM 788 C CA . PRO C 1 27 ? 18.297 9.615 -7.343 1.00 17.41 2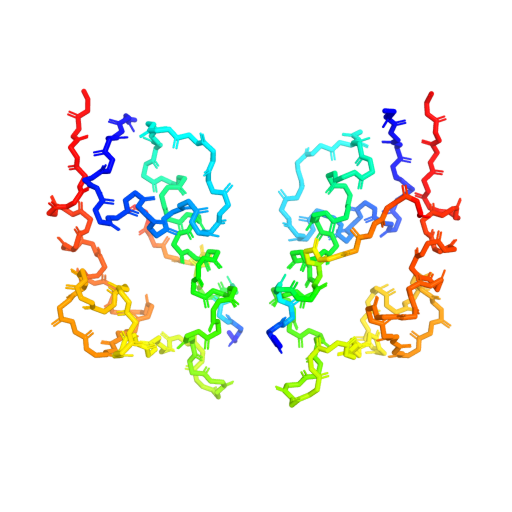6 PRO A CA 1
ATOM 789 C C . PRO C 1 27 ? 18.023 11.085 -7.655 1.00 17.29 26 PRO A C 1
ATOM 790 O O . PRO C 1 27 ? 18.916 11.936 -7.561 1.00 16.30 26 PRO A O 1
ATOM 794 N N . ARG C 1 28 ? 16.775 11.368 -7.995 1.00 17.17 27 ARG A N 1
ATOM 795 C CA . ARG C 1 28 ? 16.330 12.735 -8.179 1.00 17.65 27 ARG A CA 1
ATOM 796 C C . ARG C 1 28 ? 16.370 13.450 -6.841 1.00 17.75 27 ARG A C 1
ATOM 797 O O . ARG C 1 28 ? 16.313 12.818 -5.785 1.00 17.19 27 ARG A O 1
ATOM 805 N N . ALA C 1 29 ? 16.466 14.776 -6.902 1.00 18.24 28 ALA A N 1
ATOM 806 C CA . ALA C 1 29 ? 16.604 15.636 -5.730 1.00 18.03 28 ALA A CA 1
ATOM 807 C C . ALA C 1 29 ? 15.740 15.292 -4.508 1.00 17.92 28 ALA A C 1
ATOM 808 O O . ALA C 1 29 ? 16.276 15.161 -3.409 1.00 17.67 28 ALA A O 1
ATOM 810 N N . PRO C 1 30 ? 14.415 15.145 -4.684 1.00 17.63 29 PRO A N 1
ATOM 811 C CA . PRO C 1 30 ? 13.575 14.909 -3.508 1.00 17.51 29 PRO A CA 1
ATOM 812 C C . PRO C 1 30 ? 13.859 13.563 -2.829 1.00 16.36 29 PRO A C 1
ATOM 813 O O . PRO C 1 30 ? 13.774 13.455 -1.611 1.00 16.34 29 PRO A O 1
ATOM 817 N N . LEU C 1 31 ? 14.206 12.555 -3.617 1.00 15.69 30 LEU A N 1
ATOM 818 C CA . LEU C 1 31 ? 14.583 11.269 -3.046 1.00 15.48 30 LEU A CA 1
ATOM 819 C C . LEU C 1 31 ? 15.954 11.372 -2.367 1.00 15.73 30 LEU A C 1
ATOM 820 O O . LEU C 1 31 ? 16.151 10.862 -1.266 1.00 15.81 30 LEU A O 1
ATOM 825 N N . LEU C 1 32 ? 16.899 12.042 -3.015 1.00 16.64 31 LEU A N 1
ATOM 826 C CA . LEU C 1 32 ? 18.218 12.237 -2.430 1.00 17.54 31 LEU A CA 1
ATOM 827 C C . LEU C 1 32 ? 18.170 12.936 -1.066 1.00 18.07 31 LEU A C 1
ATOM 828 O O . LEU C 1 32 ? 18.953 12.603 -0.186 1.00 18.50 31 LEU A O 1
ATOM 833 N N . GLN C 1 33 ? 17.258 13.894 -0.881 1.00 18.92 32 GLN A N 1
ATOM 834 C CA . GLN C 1 33 ? 17.130 14.572 0.414 1.00 19.74 32 GLN A CA 1
ATOM 835 C C . GLN C 1 33 ? 16.815 13.543 1.511 1.00 18.97 32 GLN A C 1
ATOM 836 O O . GLN C 1 33 ? 17.428 13.532 2.581 1.00 18.80 32 GLN A O 1
ATOM 841 N N . ILE C 1 34 ? 15.871 12.663 1.214 1.00 18.07 33 ILE A N 1
ATOM 842 C CA . ILE C 1 34 ? 15.480 11.604 2.136 1.00 17.75 33 ILE A CA 1
ATOM 843 C C . ILE C 1 34 ? 16.635 10.663 2.457 1.00 17.00 33 ILE A C 1
ATOM 844 O O . ILE C 1 34 ? 16.871 10.352 3.617 1.00 17.00 33 ILE A O 1
ATOM 849 N N . LEU C 1 35 ? 17.376 10.236 1.440 1.00 16.40 34 LEU A N 1
ATOM 850 C CA . LEU C 1 35 ? 18.491 9.317 1.657 1.00 16.66 34 LEU A CA 1
ATOM 851 C C . LEU C 1 35 ? 19.574 9.975 2.527 1.00 16.95 34 LEU A C 1
ATOM 852 O O . LEU C 1 35 ? 20.173 9.328 3.387 1.00 16.54 34 LEU A O 1
ATOM 857 N N . LYS C 1 36 ? 19.798 11.269 2.312 1.00 17.76 35 LYS A N 1
ATOM 858 C CA . LYS C 1 36 ? 20.777 12.031 3.095 1.00 18.65 35 LYS A CA 1
ATOM 859 C C . LYS C 1 36 ? 20.382 12.164 4.567 1.00 18.68 35 LYS A C 1
ATOM 860 O O . LYS C 1 36 ? 21.242 12.111 5.451 1.00 18.66 35 LYS A O 1
ATOM 865 N N . VAL C 1 37 ? 19.093 12.335 4.837 1.00 18.78 36 VAL A N 1
ATOM 866 C CA . VAL C 1 37 ? 18.596 12.289 6.208 1.00 19.05 36 VAL A CA 1
ATOM 867 C C . VAL C 1 37 ? 19.003 10.954 6.835 1.00 19.31 36 VAL A C 1
ATOM 868 O O . VAL C 1 37 ? 19.529 10.920 7.947 1.00 19.09 36 VAL A O 1
ATOM 872 N N . ALA C 1 38 ? 18.832 9.870 6.077 1.00 19.44 37 ALA A N 1
ATOM 873 C CA . ALA C 1 38 ? 19.159 8.513 6.527 1.00 19.61 37 ALA A CA 1
ATOM 874 C C . ALA C 1 38 ? 20.651 8.190 6.639 1.00 20.34 37 ALA A C 1
ATOM 875 O O . ALA C 1 38 ? 21.013 7.061 6.983 1.00 20.66 37 ALA A O 1
ATOM 877 N N . GLY C 1 39 ? 21.511 9.148 6.311 1.00 20.99 38 GLY A N 1
ATOM 878 C CA . GLY C 1 39 ? 22.946 8.982 6.476 1.00 21.65 38 GLY A CA 1
ATOM 879 C C . GLY C 1 39 ? 23.727 8.783 5.195 1.00 22.35 38 GLY A C 1
ATOM 880 O O . GLY C 1 39 ? 24.940 8.600 5.250 1.00 22.30 38 GLY A O 1
ATOM 881 N N . ALA C 1 40 ? 23.064 8.829 4.036 1.00 22.74 39 ALA A N 1
ATOM 882 C CA . ALA C 1 40 ? 23.766 8.619 2.771 1.00 23.58 39 ALA A CA 1
ATOM 883 C C . ALA C 1 40 ? 24.683 9.808 2.469 1.00 24.73 39 ALA A C 1
ATOM 884 O O . ALA C 1 40 ? 24.285 10.962 2.610 1.00 24.88 39 ALA A O 1
ATOM 886 N N . GLN C 1 41 ? 25.913 9.502 2.072 1.00 26.27 40 GLN A N 1
ATOM 887 C CA . GLN C 1 41 ? 26.902 10.519 1.727 1.00 27.44 40 GLN A CA 1
ATOM 888 C C . GLN C 1 41 ? 27.163 10.577 0.215 1.00 27.65 40 GLN A C 1
ATOM 889 O O . GLN C 1 41 ? 27.846 11.484 -0.261 1.00 28.50 40 GLN A O 1
ATOM 894 N N . GLU C 1 42 ? 26.617 9.620 -0.534 1.00 27.33 41 GLU A N 1
ATOM 895 C CA . GLU C 1 42 ? 26.858 9.518 -1.968 1.00 27.09 41 GLU A CA 1
ATOM 896 C C . GLU C 1 42 ? 25.718 10.144 -2.779 1.00 26.67 41 GLU A C 1
ATOM 897 O O . GLU C 1 42 ? 24.657 10.456 -2.234 1.00 26.76 41 GLU A O 1
ATOM 899 N N . GLU C 1 43 ? 25.970 10.363 -4.071 1.00 25.80 42 GLU A N 1
ATOM 900 C CA . GLU C 1 43 ? 24.948 10.811 -5.021 1.00 24.87 42 GLU A CA 1
ATOM 901 C C . GLU C 1 43 ? 24.562 9.698 -6.001 1.00 24.01 42 GLU A C 1
ATOM 902 O O . GLU C 1 43 ? 23.513 9.768 -6.634 1.00 24.04 42 GLU A O 1
ATOM 907 N N . VAL C 1 44 ? 25.413 8.683 -6.133 1.00 22.88 43 VAL A N 1
ATOM 908 C CA . VAL C 1 44 ? 25.125 7.522 -6.957 1.00 22.20 43 VAL A CA 1
ATOM 909 C C . VAL C 1 44 ? 25.074 6.293 -6.053 1.00 21.78 43 VAL A C 1
ATOM 910 O O . VAL C 1 44 ? 25.863 6.174 -5.116 1.00 21.56 43 VAL A O 1
ATOM 914 N N . PHE C 1 45 ? 24.135 5.395 -6.339 1.00 20.86 44 PHE A N 1
ATOM 915 C CA . PHE C 1 45 ? 23.868 4.230 -5.499 1.00 20.66 44 PHE A CA 1
ATOM 916 C C . PHE C 1 45 ? 23.535 3.024 -6.354 1.00 20.24 44 PHE A C 1
ATOM 917 O O . PHE C 1 45 ? 23.202 3.159 -7.526 1.00 20.11 44 PHE A O 1
ATOM 925 N N . THR C 1 46 ? 23.587 1.847 -5.744 1.00 20.18 45 THR A N 1
ATOM 926 C CA . THR C 1 46 ? 22.892 0.681 -6.266 1.00 20.24 45 THR A CA 1
ATOM 927 C C . THR C 1 46 ? 21.480 0.699 -5.674 1.00 20.37 45 THR A C 1
ATOM 928 O O . THR C 1 46 ? 21.241 1.375 -4.675 1.00 19.87 45 THR A O 1
ATOM 932 N N . VAL C 1 47 ? 20.558 -0.050 -6.273 1.00 20.87 46 VAL A N 1
ATOM 933 C CA . VAL C 1 47 ? 19.197 -0.165 -5.735 1.00 21.22 46 VAL A CA 1
ATOM 934 C C . VAL C 1 47 ? 19.206 -0.756 -4.312 1.00 21.36 46 VAL A C 1
ATOM 935 O O . VAL C 1 47 ? 18.428 -0.332 -3.467 1.00 21.33 46 VAL A O 1
ATOM 939 N N . LYS C 1 48 ? 20.104 -1.707 -4.057 1.00 21.25 47 LYS A N 1
ATOM 940 C CA . LYS C 1 48 ? 20.311 -2.274 -2.720 1.00 21.47 47 LYS A CA 1
ATOM 941 C C . LYS C 1 48 ? 20.641 -1.195 -1.692 1.00 20.59 47 LYS A C 1
ATOM 942 O O . LYS C 1 48 ? 20.076 -1.176 -0.596 1.00 20.48 47 LYS A O 1
ATOM 947 N N . GLU C 1 49 ? 21.550 -0.291 -2.052 1.00 19.26 48 GLU A N 1
ATOM 948 C CA . GLU C 1 49 ? 21.902 0.817 -1.177 1.00 18.55 48 GLU A CA 1
ATOM 949 C C . GLU C 1 49 ? 20.724 1.766 -0.983 1.00 16.33 48 GLU A C 1
ATOM 950 O O . GLU C 1 49 ? 20.482 2.228 0.123 1.00 15.89 48 GLU A O 1
ATOM 956 N N . VAL C 1 50 ? 19.980 2.054 -2.046 1.00 14.86 49 VAL A N 1
ATOM 957 C CA . VAL C 1 50 ? 18.816 2.916 -1.903 1.00 13.64 49 VAL A CA 1
ATOM 958 C C . VAL C 1 50 ? 17.795 2.297 -0.948 1.00 13.41 49 VAL A C 1
ATOM 959 O O . VAL C 1 50 ? 17.246 2.982 -0.085 1.00 12.13 49 VAL A O 1
ATOM 963 N N . MET C 1 51 ? 17.552 0.998 -1.093 1.00 12.97 50 MET A N 1
ATOM 964 C CA . MET C 1 51 ? 16.587 0.320 -0.228 1.00 13.49 50 MET A CA 1
ATOM 965 C C . MET C 1 51 ? 17.050 0.328 1.215 1.00 13.20 50 MET A C 1
ATOM 966 O O . MET C 1 51 ? 16.249 0.522 2.129 1.00 13.09 50 MET A O 1
ATOM 971 N N . HIS C 1 52 ? 18.347 0.139 1.417 1.00 13.28 51 HIS A N 1
ATOM 972 C CA . HIS C 1 52 ? 18.941 0.251 2.743 1.00 13.40 51 HIS A CA 1
ATOM 973 C C . HIS C 1 52 ? 18.647 1.602 3.389 1.00 13.47 51 HIS A C 1
ATOM 974 O O . HIS C 1 52 ? 18.184 1.687 4.524 1.00 12.65 51 HIS A O 1
ATOM 981 N N . TYR C 1 53 ? 18.909 2.673 2.657 1.00 13.49 52 TYR A N 1
ATOM 982 C CA . TYR C 1 53 ? 18.711 4.002 3.214 1.00 13.79 52 TYR A CA 1
ATOM 983 C C . TYR C 1 53 ? 17.231 4.354 3.444 1.00 12.83 52 TYR A C 1
ATOM 984 O O . TYR C 1 53 ? 16.917 5.016 4.411 1.00 13.20 52 TYR A O 1
ATOM 993 N N . LEU C 1 54 ? 16.335 3.907 2.572 1.00 12.41 53 LEU A N 1
ATOM 994 C CA . LEU C 1 54 ? 14.890 4.046 2.839 1.00 11.99 53 LEU A CA 1
ATOM 995 C C . LEU C 1 54 ? 14.462 3.294 4.106 1.00 11.64 53 LEU A C 1
ATOM 996 O O . LEU C 1 54 ? 13.691 3.815 4.911 1.00 11.09 53 LEU A O 1
ATOM 1001 N N . GLY C 1 55 ? 14.955 2.065 4.270 1.00 10.80 54 GLY A N 1
ATOM 1002 C CA . GLY C 1 55 ? 14.745 1.320 5.501 1.00 11.03 54 GLY A CA 1
ATOM 1003 C C . GLY C 1 55 ? 15.257 2.080 6.711 1.00 10.90 54 GLY A C 1
ATOM 1004 O O . GLY C 1 55 ? 14.578 2.192 7.726 1.00 10.53 54 GLY A O 1
ATOM 1005 N N . GLN C 1 56 ? 16.452 2.628 6.584 1.00 10.94 55 GLN A N 1
ATOM 1006 C CA . GLN C 1 56 ? 17.070 3.400 7.662 1.00 11.59 55 GLN A CA 1
ATOM 1007 C C . GLN C 1 56 ? 16.233 4.622 8.027 1.00 10.98 55 GLN A C 1
ATOM 1008 O O . GLN C 1 56 ? 16.009 4.918 9.208 1.00 10.45 55 GLN A O 1
ATOM 1014 N N . TYR C 1 57 ? 15.727 5.305 7.003 1.00 10.52 56 TYR A N 1
ATOM 1015 C CA . TYR C 1 57 ? 14.898 6.486 7.179 1.00 10.84 56 TYR A CA 1
ATOM 1016 C C . TYR C 1 57 ? 13.611 6.143 7.927 1.00 10.45 56 TYR A C 1
ATOM 1017 O O . TYR C 1 57 ? 13.232 6.809 8.875 1.00 10.14 56 TYR A O 1
ATOM 1026 N N . ILE C 1 58 ? 12.936 5.083 7.491 1.00 10.75 57 ILE A N 1
ATOM 1027 C CA . ILE C 1 58 ? 11.694 4.685 8.121 1.00 10.46 57 ILE A CA 1
ATOM 1028 C C . ILE C 1 58 ? 11.927 4.313 9.588 1.00 11.34 57 ILE A C 1
ATOM 1029 O O . ILE C 1 58 ? 11.168 4.693 10.477 1.00 10.29 57 ILE A O 1
ATOM 1034 N N . MET C 1 59 ? 12.998 3.571 9.820 1.00 12.75 58 MET A N 1
ATOM 1035 C CA . MET C 1 59 ? 13.376 3.182 11.163 1.00 14.42 58 MET A CA 1
ATOM 1036 C C . MET C 1 59 ? 13.737 4.376 12.042 1.00 14.49 58 MET A C 1
ATOM 1037 O O . MET C 1 59 ? 13.207 4.513 13.138 1.00 13.60 58 MET A O 1
ATOM 1042 N N . MET C 1 60 ? 14.591 5.277 11.559 1.00 15.02 59 MET A N 1
ATOM 1043 C CA . MET C 1 60 ? 15.040 6.382 12.410 1.00 16.84 59 MET A CA 1
ATOM 1044 C C . MET C 1 60 ? 13.960 7.413 12.710 1.00 15.51 59 MET A C 1
ATOM 1045 O O . MET C 1 60 ? 13.921 7.952 13.815 1.00 15.44 59 MET A O 1
ATOM 1050 N N . LYS C 1 61 ? 13.059 7.637 11.750 1.00 14.33 60 LYS A N 1
ATOM 1051 C CA . LYS C 1 61 ? 11.891 8.485 11.935 1.00 13.98 60 LYS A CA 1
ATOM 1052 C C . LYS C 1 61 ? 10.705 7.746 12.576 1.00 13.15 60 LYS A C 1
ATOM 1053 O O . LYS C 1 61 ? 9.684 8.368 12.868 1.00 13.06 60 LYS A O 1
ATOM 1059 N N . GLN C 1 62 ? 10.836 6.431 12.773 1.00 11.71 61 GLN A N 1
ATOM 1060 C CA . GLN C 1 62 ? 9.811 5.598 13.418 1.00 11.83 61 GLN A CA 1
ATOM 1061 C C . GLN C 1 62 ? 8.438 5.690 12.727 1.00 11.45 61 GLN A C 1
ATOM 1062 O O . GLN C 1 62 ? 7.396 5.883 13.371 1.00 11.09 61 GLN A O 1
ATOM 1068 N N . LEU C 1 63 ? 8.458 5.553 11.402 1.00 11.52 62 LEU A N 1
ATOM 1069 C CA . LEU C 1 63 ? 7.240 5.707 10.593 1.00 11.91 62 LEU A CA 1
ATOM 1070 C C . LEU C 1 63 ? 6.387 4.446 10.583 1.00 12.67 62 LEU A C 1
ATOM 1071 O O . LEU C 1 63 ? 5.195 4.486 10.243 1.00 13.88 62 LEU A O 1
ATOM 1076 N N . TYR C 1 64 ? 6.993 3.323 10.947 1.00 12.84 63 TYR A N 1
ATOM 1077 C CA . TYR C 1 64 ? 6.290 2.054 10.981 1.00 13.14 63 TYR A CA 1
ATOM 1078 C C . TYR C 1 64 ? 5.282 2.055 12.129 1.00 13.96 63 TYR A C 1
ATOM 1079 O O . TYR C 1 64 ? 5.491 2.667 13.187 1.00 13.07 63 TYR A O 1
ATOM 1088 N N . ASP C 1 65 ? 4.168 1.394 11.886 1.00 14.71 64 ASP A N 1
ATOM 1089 C CA . ASP C 1 65 ? 3.166 1.173 12.902 1.00 16.19 64 ASP A CA 1
ATOM 1090 C C . ASP C 1 65 ? 3.795 0.385 14.046 1.00 16.59 64 ASP A C 1
ATOM 1091 O O . ASP C 1 65 ? 4.489 -0.601 13.820 1.00 15.54 64 ASP A O 1
ATOM 1096 N N . LYS C 1 66 ? 3.562 0.841 15.271 1.00 18.41 65 LYS A N 1
ATOM 1097 C CA . LYS C 1 66 ? 4.220 0.272 16.449 1.00 19.29 65 LYS A CA 1
ATOM 1098 C C . LYS C 1 66 ? 3.764 -1.162 16.743 1.00 19.40 65 LYS A C 1
ATOM 1099 O O . LYS C 1 66 ? 4.548 -1.988 17.213 1.00 19.16 65 LYS A O 1
ATOM 1104 N N . GLN C 1 67 ? 2.502 -1.451 16.432 1.00 19.57 66 GLN A N 1
ATOM 1105 C CA . GLN C 1 67 ? 1.903 -2.758 16.693 1.00 20.00 66 GLN A CA 1
ATOM 1106 C C . GLN C 1 67 ? 1.966 -3.721 15.494 1.00 19.43 66 GLN A C 1
ATOM 1107 O O . GLN C 1 67 ? 2.194 -4.916 15.671 1.00 20.06 66 GLN A O 1
ATOM 1112 N N . ARG C 1 68 ? 1.735 -3.201 14.293 1.00 18.27 67 ARG A N 1
ATOM 1113 C CA . ARG C 1 68 ? 1.717 -4.002 13.077 1.00 17.88 67 ARG A CA 1
ATOM 1114 C C . ARG C 1 68 ? 2.793 -3.438 12.154 1.00 16.31 67 ARG A C 1
ATOM 1115 O O . ARG C 1 68 ? 2.516 -2.597 11.298 1.00 15.61 67 ARG A O 1
ATOM 1123 N N . GLN C 1 69 ? 4.025 -3.896 12.356 1.00 14.96 68 GLN A N 1
ATOM 1124 C CA . GLN C 1 69 ? 5.206 -3.162 11.859 1.00 14.26 68 GLN A CA 1
ATOM 1125 C C . GLN C 1 69 ? 5.540 -3.319 10.372 1.00 14.08 68 GLN A C 1
ATOM 1126 O O . GLN C 1 69 ? 6.519 -2.753 9.900 1.00 13.26 68 GLN A O 1
ATOM 1132 N N . HIS C 1 70 ? 4.734 -4.084 9.640 1.00 13.53 69 HIS A N 1
ATOM 1133 C CA . HIS C 1 70 ? 4.811 -4.109 8.184 1.00 13.27 69 HIS A CA 1
ATOM 1134 C C . HIS C 1 70 ? 4.084 -2.898 7.557 1.00 12.86 69 HIS A C 1
ATOM 1135 O O . HIS C 1 70 ? 4.249 -2.620 6.382 1.00 13.01 69 HIS A O 1
ATOM 1142 N N . ILE C 1 71 ? 3.288 -2.189 8.351 1.00 12.70 70 ILE A N 1
ATOM 1143 C CA . ILE C 1 71 ? 2.596 -0.992 7.920 1.00 12.86 70 ILE A CA 1
ATOM 1144 C C . ILE C 1 71 ? 3.451 0.222 8.240 1.00 13.09 70 ILE A C 1
ATOM 1145 O O . ILE C 1 71 ? 3.916 0.391 9.378 1.00 12.54 70 ILE A O 1
ATOM 1150 N N . VAL C 1 72 ? 3.655 1.060 7.233 1.00 12.94 71 VAL A N 1
ATOM 1151 C CA . VAL C 1 72 ? 4.454 2.272 7.360 1.00 13.59 71 VAL A CA 1
ATOM 1152 C C . VAL C 1 72 ? 3.559 3.474 7.127 1.00 14.62 71 VAL A C 1
ATOM 1153 O O . VAL C 1 72 ? 2.948 3.596 6.052 1.00 14.08 71 VAL A O 1
ATOM 1157 N N . HIS C 1 73 ? 3.467 4.346 8.131 1.00 15.99 72 HIS A N 1
ATOM 1158 C CA . HIS C 1 73 ? 2.652 5.563 8.042 1.00 17.29 72 HIS A CA 1
ATOM 1159 C C . HIS C 1 73 ? 3.516 6.757 7.644 1.00 18.57 72 HIS A C 1
ATOM 1160 O O . HIS C 1 73 ? 4.349 7.225 8.429 1.00 18.83 72 HIS A O 1
ATOM 1167 N N . CYS C 1 74 ? 3.310 7.261 6.430 1.00 19.30 73 CYS A N 1
ATOM 1168 C CA . CYS C 1 74 ? 4.155 8.311 5.872 1.00 20.77 73 CYS A CA 1
ATOM 1169 C C . CYS C 1 74 ? 3.386 9.600 5.549 1.00 21.30 73 CYS A C 1
ATOM 1170 O O . CYS C 1 74 ? 3.934 10.520 4.945 1.00 21.21 73 CYS A O 1
ATOM 1173 N N . HIS C 1 75 ? 2.129 9.663 5.967 1.00 22.42 74 HIS A N 1
ATOM 1174 C CA . HIS C 1 75 ? 1.351 10.898 5.899 1.00 23.73 74 HIS A CA 1
ATOM 1175 C C . HIS C 1 75 ? 2.076 11.943 6.740 1.00 23.96 74 HIS A C 1
ATOM 1176 O O . HIS C 1 75 ? 2.661 11.621 7.769 1.00 24.65 74 HIS A O 1
ATOM 1183 N N . ASP C 1 76 ? 2.075 13.188 6.296 1.00 24.36 75 ASP A N 1
ATOM 1184 C CA . ASP C 1 76 ? 2.767 14.242 7.037 1.00 24.21 75 ASP A CA 1
ATOM 1185 C C . ASP C 1 76 ? 4.291 14.047 7.142 1.00 23.67 75 ASP A C 1
ATOM 1186 O O . ASP C 1 76 ? 4.908 14.485 8.117 1.00 24.57 75 ASP A O 1
ATOM 1188 N N . ASP C 1 77 ? 4.888 13.373 6.159 1.00 22.36 76 ASP A N 1
ATOM 1189 C CA . ASP C 1 77 ? 6.340 13.196 6.094 1.00 20.97 76 ASP A CA 1
ATOM 1190 C C . ASP C 1 77 ? 6.738 13.346 4.637 1.00 19.93 76 ASP A C 1
ATOM 1191 O O . ASP C 1 77 ? 5.995 12.911 3.753 1.00 19.69 76 ASP A O 1
ATOM 1196 N N . PRO C 1 78 ? 7.902 13.965 4.369 1.00 19.15 77 PRO A N 1
ATOM 1197 C CA . PRO C 1 78 ? 8.418 14.053 3.007 1.00 18.63 77 PRO A CA 1
ATOM 1198 C C . PRO C 1 78 ? 8.400 12.738 2.214 1.00 17.92 77 PRO A C 1
ATOM 1199 O O . PRO C 1 78 ? 8.223 12.764 0.998 1.00 17.01 77 PRO A O 1
ATOM 1203 N N . LEU C 1 79 ? 8.572 11.601 2.891 1.00 16.81 78 LEU A N 1
ATOM 1204 C CA . LEU C 1 79 ? 8.496 10.311 2.209 1.00 15.93 78 LEU A CA 1
ATOM 1205 C C . LEU C 1 79 ? 7.103 10.064 1.600 1.00 15.33 78 LEU A C 1
ATOM 1206 O O . LEU C 1 79 ? 6.992 9.573 0.474 1.00 15.10 78 LEU A O 1
ATOM 1211 N N . GLY C 1 80 ? 6.057 10.402 2.350 1.00 14.84 79 GLY A N 1
ATOM 1212 C CA . GLY C 1 80 ? 4.688 10.315 1.845 1.00 15.39 79 GLY A CA 1
ATOM 1213 C C . GLY C 1 80 ? 4.447 11.157 0.606 1.00 15.80 79 GLY A C 1
ATOM 1214 O O . GLY C 1 80 ? 3.644 10.779 -0.250 1.00 14.58 79 GLY A O 1
ATOM 1215 N N . GLU C 1 81 ? 5.131 12.298 0.506 1.00 17.36 80 GLU A N 1
ATOM 1216 C CA . GLU C 1 81 ? 5.001 13.168 -0.672 1.00 18.05 80 GLU A CA 1
ATOM 1217 C C . GLU C 1 81 ? 5.551 12.476 -1.910 1.00 17.96 80 GLU A C 1
ATOM 1218 O O . GLU C 1 81 ? 4.989 12.592 -3.011 1.00 17.85 80 GLU A O 1
ATOM 1224 N N . LEU C 1 82 ? 6.653 11.750 -1.740 1.00 17.64 81 LEU A N 1
ATOM 1225 C CA . LEU C 1 82 ? 7.232 10.993 -2.844 1.00 17.54 81 LEU A CA 1
ATOM 1226 C C . LEU C 1 82 ? 6.398 9.784 -3.189 1.00 17.02 81 LEU A C 1
ATOM 1227 O O . LEU C 1 82 ? 6.173 9.502 -4.371 1.00 17.57 81 LEU A O 1
ATOM 1232 N N . LEU C 1 83 ? 5.924 9.063 -2.173 1.00 15.74 82 LEU A N 1
ATOM 1233 C CA . LEU C 1 83 ? 5.141 7.856 -2.406 1.00 15.10 82 LEU A CA 1
ATOM 1234 C C . LEU C 1 83 ? 3.742 8.174 -2.937 1.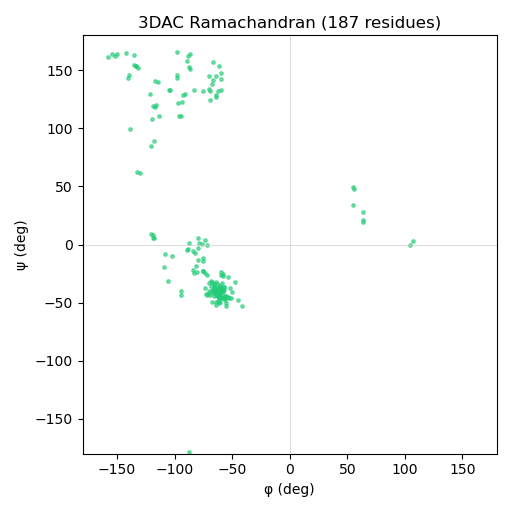00 14.79 82 LEU A C 1
ATOM 1235 O O . LEU C 1 83 ? 3.150 7.341 -3.605 1.00 14.66 82 LEU A O 1
ATOM 1240 N N . GLU C 1 84 ? 3.252 9.373 -2.614 1.00 14.54 83 GLU A N 1
ATOM 1241 C CA . GLU C 1 84 ? 1.898 9.833 -2.932 1.00 14.83 83 GLU A CA 1
ATOM 1242 C C . GLU C 1 84 ? 0.805 9.015 -2.242 1.00 14.57 83 GLU A C 1
ATOM 1243 O O . GLU C 1 84 ? -0.337 9.022 -2.675 1.00 14.14 83 GLU A O 1
ATOM 1249 N N . VAL C 1 85 ? 1.159 8.324 -1.159 1.00 14.36 84 VAL A N 1
ATOM 1250 C CA . VAL C 1 85 ? 0.205 7.559 -0.375 1.00 14.28 84 VAL A CA 1
ATOM 1251 C C . VAL C 1 85 ? 0.430 7.873 1.106 1.00 14.55 84 VAL A C 1
ATOM 1252 O O . VAL C 1 85 ? 1.529 8.257 1.505 1.00 14.08 84 VAL A O 1
ATOM 1256 N N . GLY C 1 86 ? -0.622 7.735 1.909 1.00 15.03 85 GLY A N 1
ATOM 1257 C CA . GLY C 1 86 ? -0.541 8.037 3.341 1.00 15.55 85 GLY A CA 1
ATOM 1258 C C . GLY C 1 86 ? 0.068 6.908 4.141 1.00 15.67 85 GLY A C 1
ATOM 1259 O O . GLY C 1 86 ? 0.575 7.123 5.246 1.00 16.10 85 GLY A O 1
ATOM 1260 N N . SER C 1 87 ? -0.017 5.698 3.603 1.00 15.51 86 SER A N 1
ATOM 1261 C CA . SER C 1 87 ? 0.602 4.544 4.232 1.00 15.81 86 SER A CA 1
ATOM 1262 C C . SER C 1 87 ? 0.819 3.456 3.197 1.00 14.71 86 SER A C 1
ATOM 1263 O O . SER C 1 87 ? 0.211 3.460 2.121 1.00 13.87 86 SER A O 1
ATOM 1266 N N . PHE C 1 88 ? 1.698 2.527 3.520 1.00 13.52 87 PHE A N 1
ATOM 1267 C CA . PHE C 1 88 ? 1.876 1.355 2.684 1.00 13.54 87 PHE A CA 1
ATOM 1268 C C . PHE C 1 88 ? 2.296 0.175 3.531 1.00 12.71 87 PHE A C 1
ATOM 1269 O O . PHE C 1 88 ? 2.717 0.333 4.685 1.00 12.28 87 PHE A O 1
ATOM 1277 N N . SER C 1 89 ? 2.160 -1.008 2.943 1.00 11.98 88 SER A N 1
ATOM 1278 C CA . SER C 1 89 ? 2.588 -2.237 3.564 1.00 11.23 88 SER A CA 1
ATOM 1279 C C . SER C 1 89 ? 3.877 -2.698 2.904 1.00 11.54 88 SER A C 1
ATOM 1280 O O . SER C 1 89 ? 3.975 -2.695 1.683 1.00 11.35 88 SER A O 1
ATOM 1283 N N . VAL C 1 90 ? 4.862 -3.073 3.722 1.00 12.04 89 VAL A N 1
ATOM 1284 C CA . VAL C 1 90 ? 6.103 -3.659 3.227 1.00 13.11 89 VAL A CA 1
ATOM 1285 C C . VAL C 1 90 ? 5.790 -4.942 2.414 1.00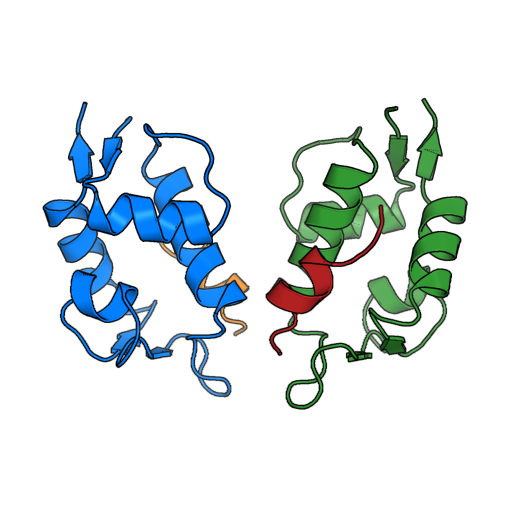 14.35 89 VAL A C 1
ATOM 1286 O O . VAL C 1 90 ? 6.533 -5.290 1.484 1.00 14.71 89 VAL A O 1
ATOM 1290 N N . LYS C 1 91 ? 4.668 -5.599 2.732 1.00 15.13 90 LYS A N 1
ATOM 1291 C CA . LYS C 1 91 ? 4.200 -6.788 1.984 1.00 16.32 90 LYS A CA 1
ATOM 1292 C C . LYS C 1 91 ? 3.414 -6.459 0.696 1.00 16.20 90 LYS A C 1
ATOM 1293 O O . LYS C 1 91 ? 3.099 -7.369 -0.084 1.00 17.00 90 LYS A O 1
ATOM 1299 N N . ASN C 1 92 ? 3.109 -5.176 0.471 1.00 16.00 91 ASN A N 1
ATOM 1300 C CA . ASN C 1 92 ? 2.455 -4.671 -0.761 1.00 15.84 91 ASN A CA 1
ATOM 1301 C C . ASN C 1 92 ? 3.257 -3.440 -1.220 1.00 15.76 91 ASN A C 1
ATOM 1302 O O . ASN C 1 92 ? 2.745 -2.330 -1.235 1.00 15.03 91 ASN A O 1
ATOM 1307 N N . PRO C 1 93 ? 4.540 -3.650 -1.560 1.00 16.28 92 PRO A N 1
ATOM 1308 C CA . PRO C 1 93 ? 5.483 -2.545 -1.790 1.00 16.33 92 PRO A CA 1
ATOM 1309 C C . PRO C 1 93 ? 5.410 -1.831 -3.143 1.00 16.58 92 PRO A C 1
ATOM 1310 O O . PRO C 1 93 ? 6.241 -0.969 -3.411 1.00 15.70 92 PRO A O 1
ATOM 1314 N N . SER C 1 94 ? 4.437 -2.152 -3.993 1.00 16.84 93 SER A N 1
ATOM 1315 C CA . SER C 1 94 ? 4.379 -1.499 -5.299 1.00 17.16 93 SER A CA 1
ATOM 1316 C C . SER C 1 94 ? 4.433 0.048 -5.275 1.00 16.81 93 SER A C 1
ATOM 1317 O O . SER C 1 94 ? 5.085 0.627 -6.144 1.00 16.88 93 SER A O 1
ATOM 1320 N N . PRO C 1 95 ? 3.795 0.732 -4.281 1.00 16.21 94 PRO A N 1
ATOM 1321 C CA . PRO C 1 95 ? 3.959 2.207 -4.255 1.00 16.33 94 PRO A CA 1
ATOM 1322 C C . PRO C 1 95 ? 5.417 2.638 -4.086 1.00 15.72 94 PRO A C 1
ATOM 1323 O O . PRO C 1 95 ? 5.846 3.667 -4.631 1.00 15.10 94 PRO A O 1
ATOM 1327 N N . LEU C 1 96 ? 6.161 1.853 -3.316 1.00 15.78 95 LEU A N 1
ATOM 1328 C CA . LEU C 1 96 ? 7.583 2.090 -3.121 1.00 16.45 95 LEU A CA 1
ATOM 1329 C C . LEU C 1 96 ? 8.349 1.935 -4.425 1.00 15.96 95 LEU A C 1
ATOM 1330 O O . LEU C 1 96 ? 9.128 2.806 -4.810 1.00 14.99 95 LEU A O 1
ATOM 1335 N N . TYR C 1 97 ? 8.140 0.808 -5.092 1.00 15.84 96 TYR A N 1
ATOM 1336 C CA . TYR C 1 97 ? 8.801 0.546 -6.367 1.00 16.33 96 TYR A CA 1
ATOM 1337 C C . TYR C 1 97 ? 8.402 1.560 -7.434 1.00 15.49 96 TYR A C 1
ATOM 1338 O O . TYR C 1 97 ? 9.237 2.009 -8.209 1.00 14.28 96 TYR A O 1
ATOM 1347 N N . GLU C 1 98 ? 7.128 1.928 -7.480 1.00 15.08 97 GLU A N 1
ATOM 1348 C CA . GLU C 1 98 ? 6.689 2.930 -8.448 1.00 14.94 97 GLU A CA 1
ATOM 1349 C C . GLU C 1 98 ? 7.314 4.300 -8.152 1.00 14.47 97 GLU A C 1
ATOM 1350 O O . GLU C 1 98 ? 7.649 5.026 -9.079 1.00 13.94 97 GLU A O 1
ATOM 1354 N N . MET C 1 99 ? 7.501 4.632 -6.870 1.00 13.49 98 MET A N 1
ATOM 1355 C CA . MET C 1 99 ? 8.180 5.878 -6.484 1.00 13.20 98 MET A CA 1
ATOM 1356 C C . MET C 1 99 ? 9.627 5.874 -6.968 1.00 13.36 98 MET A C 1
ATOM 1357 O O . MET C 1 99 ? 10.119 6.865 -7.518 1.00 12.60 98 MET A O 1
ATOM 1362 N N . LEU C 1 100 ? 10.298 4.743 -6.773 1.00 13.78 99 LEU A N 1
ATOM 1363 C CA . LEU C 1 100 ? 11.685 4.590 -7.212 1.00 14.25 99 LEU A CA 1
ATOM 1364 C C . LEU C 1 100 ? 11.805 4.718 -8.730 1.00 15.03 99 LEU A C 1
ATOM 1365 O O . LEU C 1 100 ? 12.742 5.346 -9.217 1.00 15.32 99 LEU A O 1
ATOM 1370 N N . LYS C 1 101 ? 10.851 4.158 -9.473 1.00 15.24 100 LYS A N 1
ATOM 1371 C CA . LYS C 1 101 ? 10.821 4.338 -10.931 1.00 16.91 100 LYS A CA 1
ATOM 1372 C C . LYS C 1 101 ? 10.734 5.819 -11.334 1.00 16.89 100 LYS A C 1
ATOM 1373 O O . LYS C 1 101 ? 11.397 6.249 -12.279 1.00 17.44 100 LYS A O 1
ATOM 1378 N N . ARG C 1 102 ? 9.954 6.602 -10.593 1.00 17.24 101 ARG A N 1
ATOM 1379 C CA . ARG C 1 102 ? 9.867 8.058 -10.820 1.00 18.02 101 ARG A CA 1
ATOM 1380 C C . ARG C 1 102 ? 11.078 8.856 -10.364 1.00 17.88 101 ARG A C 1
ATOM 1381 O O . ARG C 1 102 ? 11.278 9.977 -10.834 1.00 18.10 101 ARG A O 1
ATOM 1389 N N . ASN C 1 103 ? 11.834 8.322 -9.407 1.00 17.09 102 ASN A N 1
ATOM 1390 C CA . ASN C 1 103 ? 12.854 9.099 -8.704 1.00 17.10 102 ASN A CA 1
ATOM 1391 C C . ASN C 1 103 ? 14.286 8.581 -8.854 1.00 17.00 102 ASN A C 1
ATOM 1392 O O . ASN C 1 103 ? 15.195 9.094 -8.198 1.00 17.01 102 ASN A O 1
ATOM 1396 N N . LEU C 1 104 ? 14.478 7.560 -9.689 1.00 17.18 103 LEU A N 1
ATOM 1397 C CA . LEU C 1 104 ? 15.812 7.047 -9.993 1.00 17.52 103 LEU A CA 1
ATOM 1398 C C . LEU C 1 104 ? 16.086 7.141 -11.480 1.00 18.49 103 LEU A C 1
ATOM 1399 O O . LEU C 1 104 ? 15.284 6.679 -12.300 1.00 18.36 103 LEU A O 1
ATOM 1404 N N . VAL C 1 105 ? 17.234 7.726 -11.818 1.00 19.78 104 VAL A N 1
ATOM 1405 C CA . VAL C 1 105 ? 17.759 7.695 -13.174 1.00 20.79 104 VAL A CA 1
ATOM 1406 C C . VAL C 1 105 ? 18.785 6.565 -13.245 1.00 21.55 104 VAL A C 1
ATOM 1407 O O . VAL C 1 105 ? 19.750 6.547 -12.478 1.00 21.26 104 VAL A O 1
ATOM 1411 N N . ILE C 1 106 ? 18.563 5.613 -14.143 1.00 22.45 105 ILE A N 1
ATOM 1412 C CA . ILE C 1 106 ? 19.451 4.470 -14.284 1.00 23.75 105 ILE A CA 1
ATOM 1413 C C . ILE C 1 106 ? 20.617 4.891 -15.170 1.00 24.56 105 ILE A C 1
ATOM 1414 O O . ILE C 1 106 ? 20.417 5.520 -16.208 1.00 25.08 105 ILE A O 1
ATOM 1418 N N . LEU C 1 107 ? 21.826 4.566 -14.736 1.00 25.28 106 LEU A N 1
ATOM 1419 C CA . LEU C 1 107 ? 23.047 4.988 -15.425 1.00 25.94 106 LEU A CA 1
ATOM 1420 C C . LEU C 1 107 ? 23.468 3.956 -16.465 1.00 26.49 106 LEU A C 1
ATOM 1421 O O . LEU C 1 107 ? 23.306 2.751 -16.250 1.00 27.78 106 LEU A O 1
ATOM 1426 N N . GLU D 2 1 ? 8.881 -10.212 13.014 1.00 27.45 17 GLU B N 1
ATOM 1427 C CA . GLU D 2 1 ? 7.785 -9.244 13.103 1.00 25.50 17 GLU B CA 1
ATOM 1428 C C . GLU D 2 1 ? 8.215 -7.814 13.487 1.00 23.72 17 GLU B C 1
ATOM 1429 O O . GLU D 2 1 ? 7.367 -6.953 13.730 1.00 23.49 17 GLU B O 1
ATOM 1431 N N . THR D 2 2 ? 9.518 -7.553 13.558 1.00 21.12 18 THR B N 1
ATOM 1432 C CA . THR D 2 2 ? 9.999 -6.195 13.760 1.00 19.09 18 THR B CA 1
ATOM 1433 C C . THR D 2 2 ? 10.099 -5.558 12.365 1.00 16.66 18 THR B C 1
ATOM 1434 O O . THR D 2 2 ? 10.332 -6.274 11.392 1.00 14.63 18 THR B O 1
ATOM 1438 N N . PHE D 2 3 ? 9.941 -4.233 12.258 1.00 14.58 19 PHE B N 1
ATOM 1439 C CA . PHE D 2 3 ? 10.087 -3.563 10.960 1.00 13.63 19 PHE B CA 1
ATOM 1440 C C . PHE D 2 3 ? 11.391 -3.950 10.260 1.00 13.38 19 PHE B C 1
ATOM 1441 O O . PHE D 2 3 ? 11.418 -4.249 9.073 1.00 12.19 19 PHE B O 1
ATOM 1449 N N . SER D 2 4 ? 12.482 -3.942 11.016 1.00 13.88 20 SER B N 1
ATOM 1450 C CA . SER D 2 4 ? 13.789 -4.242 10.472 1.00 14.9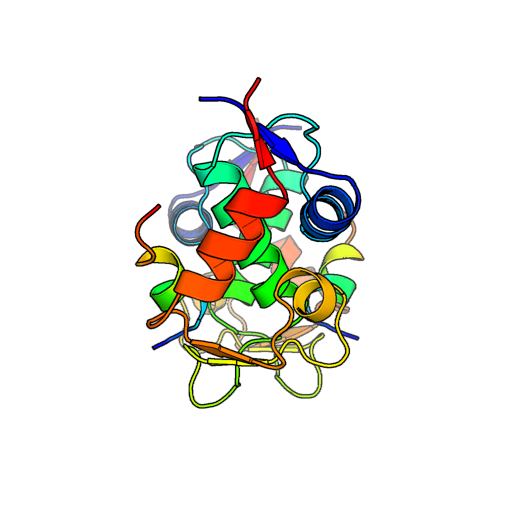7 20 SER B CA 1
ATOM 1451 C C . SER D 2 4 ? 13.826 -5.625 9.807 1.00 15.54 20 SER B C 1
ATOM 1452 O O . SER D 2 4 ? 14.348 -5.780 8.700 1.00 15.46 20 SER B O 1
ATOM 1455 N N . ASP D 2 5 ? 13.258 -6.610 10.484 1.00 16.61 21 ASP B N 1
ATOM 1456 C CA . ASP D 2 5 ? 13.229 -7.981 9.990 1.00 17.71 21 ASP B CA 1
ATOM 1457 C C . ASP D 2 5 ? 12.357 -8.088 8.740 1.00 17.57 21 ASP B C 1
ATOM 1458 O O . ASP D 2 5 ? 12.732 -8.738 7.767 1.00 18.28 21 ASP B O 1
ATOM 1463 N N . LEU D 2 6 ? 11.217 -7.405 8.762 1.00 17.53 22 LEU B N 1
ATOM 1464 C CA . LEU D 2 6 ? 10.296 -7.368 7.613 1.00 16.92 22 LEU B CA 1
ATOM 1465 C C . LEU D 2 6 ? 10.898 -6.666 6.401 1.00 17.38 22 LEU B C 1
ATOM 1466 O O . LEU D 2 6 ? 10.759 -7.139 5.262 1.00 16.67 22 LEU B O 1
ATOM 1471 N N . TRP D 2 7 ? 11.545 -5.518 6.642 1.00 17.05 23 TRP B N 1
ATOM 1472 C CA . TRP D 2 7 ? 12.171 -4.736 5.579 1.00 17.73 23 TRP B CA 1
ATOM 1473 C C . TRP D 2 7 ? 13.277 -5.529 4.884 1.00 19.69 23 TRP B C 1
ATOM 1474 O O . TRP D 2 7 ? 13.437 -5.438 3.670 1.00 19.53 23 TRP B O 1
ATOM 1485 N N . LYS D 2 8 ? 14.025 -6.309 5.660 1.00 22.30 24 LYS B N 1
ATOM 1486 C CA . LYS D 2 8 ? 15.101 -7.153 5.118 1.00 24.96 24 LYS B CA 1
ATOM 1487 C C . LYS D 2 8 ? 14.594 -8.178 4.095 1.00 27.01 24 LYS B C 1
ATOM 1488 O O . LYS D 2 8 ? 15.349 -8.588 3.207 1.00 28.04 24 LYS B O 1
ATOM 1493 N N . LEU D 2 9 ? 13.324 -8.566 4.205 1.00 29.45 25 LEU B N 1
ATOM 1494 C CA . LEU D 2 9 ? 12.702 -9.514 3.267 1.00 31.34 25 LEU B CA 1
ATOM 1495 C C . LEU D 2 9 ? 12.351 -8.929 1.888 1.00 33.04 25 LEU B C 1
ATOM 1496 O O . LEU D 2 9 ? 12.023 -9.688 0.974 1.00 33.45 25 LEU B O 1
ATOM 1501 N N . LEU D 2 10 ? 12.401 -7.604 1.726 1.00 34.64 26 LEU B N 1
ATOM 1502 C CA . LEU D 2 10 ? 12.050 -6.980 0.442 1.00 35.96 26 LEU B CA 1
ATOM 1503 C C . LEU D 2 10 ? 13.002 -7.382 -0.690 1.00 37.80 26 LEU B C 1
ATOM 1504 O O . LEU D 2 10 ? 14.217 -7.260 -0.547 1.00 38.08 26 LEU B O 1
ATOM 1509 N N . PRO D 2 11 ? 12.449 -7.872 -1.818 1.00 39.94 27 PRO B N 1
ATOM 1510 C CA . PRO D 2 11 ? 13.238 -8.094 -3.027 1.00 41.24 27 PRO B CA 1
ATOM 1511 C C . PRO D 2 11 ? 13.314 -6.849 -3.929 1.00 42.69 27 PRO B C 1
ATOM 1512 O O . PRO D 2 11 ? 12.760 -5.801 -3.591 1.00 42.81 27 PRO B O 1
ATOM 1516 N N . GLU D 2 12 ? 14.001 -6.985 -5.065 1.00 44.45 28 GLU B N 1
ATOM 1517 C CA . GLU D 2 12 ? 14.110 -5.929 -6.082 1.00 45.79 28 GLU B CA 1
ATOM 1518 C C . GLU D 2 12 ? 13.991 -6.548 -7.496 1.00 46.38 28 GLU B C 1
ATOM 1519 O O . GLU D 2 12 ? 14.986 -7.092 -7.990 1.00 46.69 28 GLU B O 1
ATOM 1525 N N . ASN D 2 13 ? 12.837 -6.506 -8.179 1.00 47.09 29 ASN B N 1
ATOM 1526 C CA . ASN D 2 13 ? 11.544 -5.926 -7.753 1.00 47.46 29 ASN B CA 1
ATOM 1527 C C . ASN D 2 13 ? 11.557 -4.419 -7.510 1.00 47.67 29 ASN B C 1
ATOM 1528 O O . ASN D 2 13 ? 10.860 -3.674 -8.206 1.00 48.11 29 ASN B O 1
#

Radius of gyration: 17.59 Å; Cα contacts (8 Å, |Δi|>4): 278; chains: 4; bounding box: 46×27×49 Å